Protein AF-A0A7G9SUJ7-F1 (afdb_monomer_lite)

Radius of gyration: 23.45 Å; chains: 1; bounding box: 60×88×32 Å

pLDDT: mean 76.58, std 24.91, range [28.81, 98.38]

Sequence (186 aa):
MLPQQPQQPLGRGLLPRSRLLRLFRCHGPQSPSLGDARSGAPTRPQASGFKRNRWIDEGLASYFSASQRVDGQLQPGKIDPTAYPAWWLADAADKRDTPIPLEVLLSTSGGPDANTHFNQYYLSAWSLTHFLLRRDNGRHAGSYRAFLESGADRNAFLLHIGTIETIESQWIPYFWLQATSAAESR

Foldseek 3Di:
DDDDDDDDDDDDDDDDPDDDDPDDPDDDDDDDDDDDDDDDDDDPPPPVNFLAQPLQVLQVVQQQQQFDADPNDTDGLNGDCVTPPNVCLQVCLVVVPFADQPVQCLDSVNHDDCVVVVSSSSLNSNLLSSCCCPPPNNPNVVLVVQCVVVRNHPVSCCVRPHDSVVSCVVSRVSSNVSSVVSNVVD

Organism: NCBI:txid1463158

Secondary structure (DSSP, 8-state):
-PPPPPPPPP---------S--S---PPPPPPPP--------PPPPTTS----HHHHHHHHHHHHTEEEETTEEEEEEE-TTSTTGGGHHHHHHHT-PPPPHHHHHSTT-SS-TTTSHHHHHHHHHHHHHHHHHHHHHTTHHHHHHHHHTTSSHHHHHHHT--HHHHHHHHHHHHHHHHHHHHHT-

InterPro domains:
  IPR011464 Domain of unknown function DUF1570 [PF07607] (53-143)

Structure (mmCIF, N/CA/C/O backbone):
data_AF-A0A7G9SUJ7-F1
#
_entry.id   AF-A0A7G9SUJ7-F1
#
loop_
_atom_site.group_PDB
_atom_site.id
_atom_site.type_symbol
_atom_site.label_atom_id
_atom_site.label_alt_id
_atom_site.label_comp_id
_atom_site.label_asym_id
_atom_site.label_entity_id
_atom_site.label_seq_id
_atom_site.pdbx_PDB_ins_code
_atom_site.Cartn_x
_atom_site.Cartn_y
_atom_site.Cartn_z
_atom_site.occupancy
_atom_site.B_iso_or_equiv
_atom_site.auth_seq_id
_atom_site.auth_comp_id
_atom_site.auth_asym_id
_atom_site.auth_atom_id
_atom_site.pdbx_PDB_model_num
ATOM 1 N N . MET A 1 1 ? 5.806 -68.977 -5.642 1.00 43.25 1 MET A N 1
ATOM 2 C CA . MET A 1 1 ? 5.967 -67.583 -5.180 1.00 43.25 1 MET A CA 1
ATOM 3 C C . MET A 1 1 ? 4.996 -66.735 -5.997 1.00 43.25 1 MET A C 1
ATOM 5 O O . MET A 1 1 ? 5.286 -66.410 -7.136 1.00 43.25 1 MET A O 1
ATOM 9 N N . LEU A 1 2 ? 3.778 -66.552 -5.482 1.00 40.56 2 LEU A N 1
ATOM 10 C CA . LEU A 1 2 ? 2.683 -65.807 -6.122 1.00 40.56 2 LEU A CA 1
ATOM 11 C C . LEU A 1 2 ? 2.658 -64.392 -5.526 1.00 40.56 2 LEU A C 1
ATOM 13 O O . LEU A 1 2 ? 2.700 -64.291 -4.297 1.00 40.56 2 LEU A O 1
ATOM 17 N N . PRO A 1 3 ? 2.586 -63.312 -6.321 1.00 48.62 3 PRO A N 1
ATOM 18 C CA . PRO A 1 3 ? 2.417 -61.982 -5.759 1.00 48.62 3 PRO A CA 1
ATOM 19 C C . PRO A 1 3 ? 0.967 -61.779 -5.294 1.00 48.62 3 PRO A C 1
ATOM 21 O O . PRO A 1 3 ? 0.016 -61.885 -6.067 1.00 48.62 3 PRO A O 1
ATOM 24 N N . GLN A 1 4 ? 0.828 -61.496 -4.001 1.00 39.56 4 GLN A N 1
ATOM 25 C CA . GLN A 1 4 ? -0.394 -61.043 -3.342 1.00 39.56 4 GLN A CA 1
ATOM 26 C C . GLN A 1 4 ? -0.727 -59.612 -3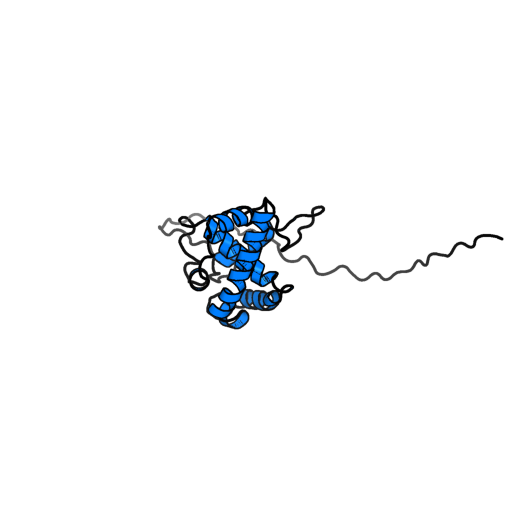.797 1.00 39.56 4 GLN A C 1
ATOM 28 O O . GLN A 1 4 ? 0.115 -58.720 -3.698 1.00 39.56 4 GLN A O 1
ATOM 33 N N . GLN A 1 5 ? -1.956 -59.387 -4.267 1.00 43.44 5 GLN A N 1
ATOM 34 C CA . GLN A 1 5 ? -2.528 -58.044 -4.392 1.00 43.44 5 GLN A CA 1
ATOM 35 C C . GLN A 1 5 ? -2.990 -57.545 -3.014 1.00 43.44 5 GLN A C 1
ATOM 37 O O . GLN A 1 5 ? -3.712 -58.280 -2.337 1.00 43.44 5 GLN A O 1
ATOM 42 N N . PRO A 1 6 ? -2.682 -56.302 -2.605 1.00 42.06 6 PRO A N 1
ATOM 43 C CA . PRO A 1 6 ? -3.381 -55.673 -1.499 1.00 42.06 6 PRO A CA 1
ATOM 44 C C . PRO A 1 6 ? -4.666 -54.976 -1.962 1.00 42.06 6 PRO A C 1
ATOM 46 O O . PRO A 1 6 ? -4.728 -54.319 -3.002 1.00 42.06 6 PRO A O 1
ATOM 49 N N . GLN A 1 7 ? -5.694 -55.166 -1.141 1.00 37.34 7 GLN A N 1
ATOM 50 C CA . GLN A 1 7 ? -7.091 -54.821 -1.365 1.00 37.34 7 GLN A CA 1
ATOM 51 C C . GLN A 1 7 ? -7.376 -53.323 -1.189 1.00 37.34 7 GLN A C 1
ATOM 53 O O . GLN A 1 7 ? -6.774 -52.659 -0.347 1.00 37.34 7 GLN A O 1
ATOM 58 N N . GLN A 1 8 ? -8.362 -52.811 -1.931 1.00 37.09 8 GLN A N 1
ATOM 59 C CA . GLN A 1 8 ? -9.029 -51.549 -1.606 1.00 37.09 8 GLN A CA 1
ATOM 60 C C . GLN A 1 8 ? -10.046 -51.745 -0.472 1.00 37.09 8 GLN A C 1
ATOM 62 O O . GLN A 1 8 ? -10.784 -52.730 -0.500 1.00 37.09 8 GLN A O 1
ATOM 67 N N . PRO A 1 9 ? -10.217 -50.762 0.428 1.00 36.94 9 PRO A N 1
ATOM 68 C CA . PRO A 1 9 ? -11.460 -50.593 1.165 1.00 36.94 9 PRO A CA 1
ATOM 69 C C . PRO A 1 9 ? -12.328 -49.468 0.569 1.00 36.94 9 PRO A C 1
ATOM 71 O O . PRO A 1 9 ? -11.966 -48.292 0.555 1.00 36.94 9 PRO A O 1
ATOM 74 N N . LEU A 1 10 ? -13.520 -49.861 0.114 1.00 34.06 10 LEU A N 1
ATOM 75 C CA . LEU A 1 10 ? -14.701 -49.019 -0.101 1.00 34.06 10 LEU A CA 1
ATOM 76 C C . LEU A 1 10 ? -15.355 -48.700 1.253 1.00 34.06 10 LEU A C 1
ATOM 78 O O . LEU A 1 10 ? -15.600 -49.622 2.026 1.00 34.06 10 LEU A O 1
ATOM 82 N N . GLY A 1 11 ? -15.767 -47.448 1.496 1.00 31.36 11 GLY A N 1
ATOM 83 C CA . GLY A 1 11 ? -16.828 -47.205 2.484 1.00 31.36 11 GLY A CA 1
ATOM 84 C C . GLY A 1 11 ? -16.917 -45.840 3.165 1.00 31.36 11 GLY A C 1
ATOM 85 O O . GLY A 1 11 ? -16.523 -45.702 4.310 1.00 31.36 11 GLY A O 1
ATOM 86 N N . ARG A 1 12 ? -17.576 -44.895 2.481 1.00 33.22 12 ARG A N 1
ATOM 87 C CA . ARG A 1 12 ? -18.579 -43.930 2.994 1.00 33.22 12 ARG A CA 1
ATOM 88 C C . ARG A 1 12 ? -18.273 -43.080 4.244 1.00 33.22 12 ARG A C 1
ATOM 90 O O . ARG A 1 12 ? -18.417 -43.516 5.377 1.00 33.22 12 ARG A O 1
ATOM 97 N N . GLY A 1 13 ? -18.171 -41.775 3.992 1.00 28.81 13 GLY A N 1
ATOM 98 C CA . GLY A 1 13 ? -18.566 -40.712 4.918 1.00 28.81 13 GLY A CA 1
ATOM 99 C C . GLY A 1 13 ? -18.979 -39.464 4.138 1.00 28.81 13 GLY A C 1
ATOM 100 O O . GLY A 1 13 ? -18.170 -38.564 3.943 1.00 28.81 13 GLY A O 1
ATOM 101 N N . LEU A 1 14 ? -20.219 -39.434 3.630 1.00 36.47 14 LEU A N 1
ATOM 102 C CA . LEU A 1 14 ? -20.836 -38.210 3.110 1.00 36.47 14 LEU A CA 1
ATOM 103 C C . LEU A 1 14 ? -21.019 -37.224 4.271 1.00 36.47 14 LEU A C 1
ATOM 105 O O . LEU A 1 14 ? -21.777 -37.507 5.196 1.00 36.47 14 LEU A O 1
ATOM 109 N N . LEU A 1 15 ? -20.401 -36.048 4.176 1.00 36.28 15 LEU A N 1
ATOM 110 C CA . LEU A 1 15 ? -20.805 -34.866 4.933 1.00 36.28 15 LEU A CA 1
ATOM 111 C C . LEU A 1 15 ? -21.261 -33.767 3.961 1.00 36.28 15 LEU A C 1
ATOM 113 O O . LEU A 1 15 ? -20.696 -33.627 2.871 1.00 36.28 15 LEU A O 1
ATOM 117 N N . PRO A 1 16 ? -22.325 -33.025 4.305 1.00 33.50 16 PRO A N 1
ATOM 118 C CA . PRO A 1 16 ? -23.069 -32.218 3.351 1.00 33.50 16 PRO A CA 1
ATOM 119 C C . PRO A 1 16 ? -22.308 -30.951 2.950 1.00 33.50 16 PRO A C 1
ATOM 121 O O . PRO A 1 16 ? -21.910 -30.142 3.786 1.00 33.50 16 PRO A O 1
ATOM 124 N N . ARG A 1 17 ? -22.192 -30.735 1.635 1.00 40.69 17 ARG A N 1
ATOM 125 C CA . ARG A 1 17 ? -21.857 -29.436 1.040 1.00 40.69 17 ARG A CA 1
ATOM 126 C C . ARG A 1 17 ? -23.004 -28.470 1.313 1.00 40.69 17 ARG A C 1
ATOM 128 O O . ARG A 1 17 ? -24.034 -28.509 0.646 1.00 40.69 17 ARG A O 1
ATOM 135 N N . SER A 1 18 ? -22.851 -27.603 2.303 1.00 38.69 18 SER A N 1
ATOM 136 C CA . SER A 1 18 ? -23.749 -26.470 2.515 1.00 38.69 18 SER A CA 1
ATOM 137 C C . SER A 1 18 ? -23.008 -25.347 3.224 1.00 38.69 18 SER A C 1
ATOM 139 O O . SER A 1 18 ? -22.402 -25.571 4.263 1.00 38.69 18 SER A O 1
ATOM 141 N N . ARG A 1 19 ? -23.165 -24.137 2.673 1.00 43.44 19 ARG A N 1
ATOM 142 C CA . ARG A 1 19 ? -22.639 -22.829 3.110 1.00 43.44 19 ARG A CA 1
ATOM 143 C C . ARG A 1 19 ? -21.294 -22.413 2.524 1.00 43.44 19 ARG A C 1
ATOM 145 O O . ARG A 1 19 ? -20.307 -22.296 3.230 1.00 43.44 19 ARG A O 1
ATOM 152 N N . LEU A 1 20 ? -21.323 -22.044 1.248 1.00 36.03 20 LEU A N 1
ATOM 153 C CA . LEU A 1 20 ? -20.558 -20.907 0.726 1.00 36.03 20 LEU A CA 1
ATOM 154 C C . LEU A 1 20 ? -21.111 -20.577 -0.659 1.00 36.03 20 LEU A C 1
ATOM 156 O O . LEU A 1 20 ? -20.664 -21.143 -1.641 1.00 36.03 20 LEU A O 1
ATOM 160 N N . LEU A 1 21 ? -22.178 -19.770 -0.686 1.00 36.50 21 LEU A N 1
ATOM 161 C CA . LEU A 1 21 ? -22.687 -18.974 -1.820 1.00 36.50 21 LEU A CA 1
ATOM 162 C C . LEU A 1 21 ? -24.081 -18.447 -1.447 1.00 36.50 21 LEU A C 1
ATOM 164 O O . LEU A 1 21 ? -25.118 -18.967 -1.852 1.00 36.50 21 LEU A O 1
ATOM 168 N N . ARG A 1 22 ? -24.108 -17.414 -0.608 1.00 39.50 22 ARG A N 1
ATOM 169 C CA . ARG A 1 22 ? -25.226 -16.466 -0.540 1.00 39.50 22 ARG A CA 1
ATOM 170 C C . ARG A 1 22 ? -24.649 -15.090 -0.296 1.00 39.50 22 ARG A C 1
ATOM 172 O O . ARG A 1 22 ? -24.578 -14.648 0.836 1.00 39.50 22 ARG A O 1
ATOM 179 N N . LEU A 1 23 ? -24.227 -14.464 -1.376 1.00 37.66 23 LEU A N 1
ATOM 180 C CA . LEU A 1 23 ? -24.187 -13.024 -1.590 1.00 37.66 23 LEU A CA 1
ATOM 181 C C . LEU A 1 23 ? -24.234 -12.884 -3.116 1.00 37.66 23 LEU A C 1
ATOM 183 O O . LEU A 1 23 ? -23.632 -13.699 -3.807 1.00 37.66 23 LEU A O 1
ATOM 187 N N . PHE A 1 24 ? -25.015 -11.928 -3.613 1.00 33.97 24 PHE A N 1
ATOM 188 C CA . PHE A 1 24 ? -25.465 -11.761 -5.008 1.00 33.97 24 PHE A CA 1
ATOM 189 C C . PHE A 1 24 ? -26.743 -12.520 -5.394 1.00 33.97 24 PHE A C 1
ATOM 191 O O . PHE A 1 24 ? -26.780 -13.351 -6.296 1.00 33.97 24 PHE A O 1
ATOM 198 N N . ARG A 1 25 ? -27.851 -12.137 -4.748 1.00 30.28 25 ARG A N 1
ATOM 199 C CA . ARG A 1 25 ? -29.163 -12.117 -5.406 1.00 30.28 25 ARG A CA 1
ATOM 200 C C . ARG A 1 25 ? -29.474 -10.653 -5.709 1.00 30.28 25 ARG A C 1
ATOM 202 O O . ARG A 1 25 ? -29.833 -9.909 -4.804 1.00 30.28 25 ARG A O 1
ATOM 209 N N . CYS A 1 26 ? -29.285 -10.227 -6.954 1.00 30.42 26 CYS A N 1
ATOM 210 C CA . CYS A 1 26 ? -29.693 -8.897 -7.395 1.00 30.42 26 CYS A CA 1
ATOM 211 C C . CYS A 1 26 ? -31.226 -8.879 -7.497 1.00 30.42 26 CYS A C 1
ATOM 213 O O . CYS A 1 26 ? -31.799 -9.567 -8.337 1.00 30.42 26 CYS A O 1
ATOM 215 N N . HIS A 1 27 ? -31.901 -8.148 -6.611 1.00 35.28 27 HIS A N 1
ATOM 216 C CA . HIS A 1 27 ? -33.257 -7.667 -6.873 1.00 35.28 27 HIS A CA 1
ATOM 217 C C . HIS A 1 27 ? -33.119 -6.347 -7.628 1.00 35.28 27 HIS A C 1
ATOM 219 O O . HIS A 1 27 ? -32.509 -5.408 -7.121 1.00 35.28 27 HIS A O 1
ATOM 225 N N . GLY A 1 28 ? -33.615 -6.308 -8.865 1.00 35.59 28 GLY A N 1
ATOM 226 C CA . GLY A 1 28 ? -33.671 -5.076 -9.646 1.00 35.59 28 GLY A CA 1
ATOM 227 C C . GLY A 1 28 ? -34.661 -4.096 -9.010 1.00 35.59 28 GLY A C 1
ATOM 228 O O . GLY A 1 28 ? -35.752 -4.526 -8.624 1.00 35.59 28 GLY A O 1
ATOM 229 N N . PRO A 1 29 ? -34.321 -2.805 -8.868 1.00 37.50 29 PRO A N 1
ATOM 230 C CA . PRO A 1 29 ? -35.290 -1.822 -8.418 1.00 37.50 29 PRO A CA 1
ATOM 231 C C . PRO A 1 29 ? -36.263 -1.480 -9.554 1.00 37.50 29 PRO A C 1
ATOM 233 O O . PRO A 1 29 ? -35.865 -1.251 -10.696 1.00 37.50 29 PRO A O 1
ATOM 236 N N . GLN A 1 30 ? -37.551 -1.464 -9.209 1.00 35.72 30 GLN A N 1
ATOM 237 C CA . GLN A 1 30 ? -38.641 -0.936 -10.026 1.00 35.72 30 GLN A CA 1
ATOM 238 C C . GLN A 1 30 ? -38.405 0.552 -10.327 1.00 35.72 30 GLN A C 1
ATOM 240 O O . GLN A 1 30 ? -37.995 1.315 -9.453 1.00 35.72 30 GLN A O 1
ATOM 245 N N . SER A 1 31 ? -38.660 0.952 -11.572 1.00 34.41 31 SER A N 1
ATOM 246 C CA . SER A 1 31 ? -38.546 2.331 -12.051 1.00 34.41 31 SER A CA 1
ATOM 247 C C . SER A 1 31 ? -39.553 3.260 -11.358 1.00 34.41 31 SER A C 1
ATOM 249 O O . SER A 1 31 ? -40.744 2.945 -11.371 1.00 34.41 31 SER A O 1
ATOM 251 N N . PRO A 1 32 ? -39.144 4.429 -10.833 1.00 35.97 32 PRO A N 1
ATOM 252 C CA . PRO A 1 32 ? -40.070 5.512 -10.547 1.00 35.97 32 PRO A CA 1
ATOM 253 C C . PRO A 1 32 ? -40.283 6.392 -11.787 1.00 35.97 32 PRO A C 1
ATOM 255 O O . PRO A 1 32 ? -39.372 6.629 -12.582 1.00 35.97 32 PRO A O 1
ATOM 258 N N . SER A 1 33 ? -41.523 6.846 -11.937 1.00 34.72 33 SER A N 1
ATOM 259 C CA . SER A 1 33 ? -42.037 7.714 -12.994 1.00 34.72 33 SER A CA 1
ATOM 260 C C . SER A 1 33 ? -41.366 9.090 -13.044 1.00 34.72 33 SER A C 1
ATOM 262 O O . SER A 1 33 ? -40.997 9.649 -12.014 1.00 34.72 33 SER A O 1
ATOM 264 N N . LEU A 1 34 ? -41.297 9.643 -14.261 1.00 42.53 34 LEU A N 1
ATOM 265 C CA . LEU A 1 34 ? -40.891 11.012 -14.598 1.00 42.53 34 LEU A CA 1
ATOM 266 C C . LEU A 1 34 ? -41.562 12.071 -13.703 1.00 42.53 34 LEU A C 1
ATOM 268 O O . LEU A 1 34 ? -42.788 12.131 -13.633 1.00 42.53 34 LEU A O 1
ATOM 272 N N . GLY A 1 35 ? -40.754 12.953 -13.112 1.00 34.81 35 GLY A N 1
ATOM 273 C CA . GLY A 1 35 ? -41.215 14.159 -12.428 1.00 34.81 35 GLY A CA 1
ATOM 274 C C . GLY A 1 35 ? -40.054 15.020 -11.926 1.00 34.81 35 GLY A C 1
ATOM 275 O O . GLY A 1 35 ? -39.366 14.640 -10.988 1.00 34.81 35 GLY A O 1
ATOM 276 N N . ASP A 1 36 ? -39.888 16.170 -12.574 1.00 33.84 36 ASP A N 1
ATOM 277 C CA . ASP A 1 36 ? -39.141 17.374 -12.190 1.00 33.84 36 ASP A CA 1
ATOM 278 C C . ASP A 1 36 ? -37.605 17.368 -12.078 1.00 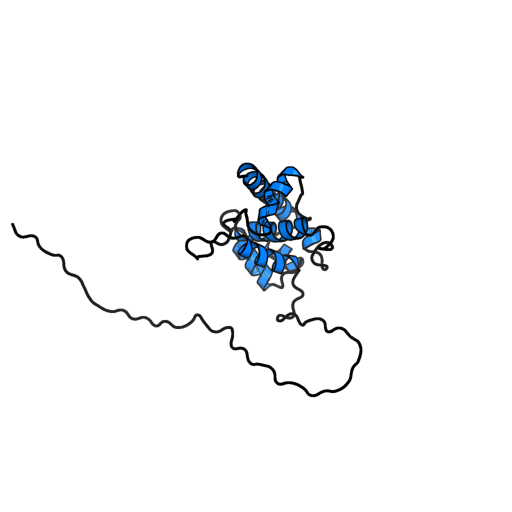33.84 36 ASP A C 1
ATOM 280 O O . ASP A 1 36 ? -36.966 16.875 -11.150 1.00 33.84 36 ASP A O 1
ATOM 284 N N . ALA A 1 37 ? -37.018 18.090 -13.038 1.00 42.94 37 ALA A N 1
ATOM 285 C CA . ALA A 1 37 ? -35.643 18.543 -13.060 1.00 42.94 37 ALA A CA 1
ATOM 286 C C . ALA A 1 37 ? -35.400 19.644 -12.013 1.00 42.94 37 ALA A C 1
ATOM 288 O O . ALA A 1 37 ? -35.945 20.745 -12.113 1.00 42.94 37 ALA A O 1
ATOM 289 N N . ARG A 1 38 ? -34.482 19.396 -11.072 1.00 37.56 38 ARG A N 1
ATOM 290 C CA . ARG A 1 38 ? -33.673 20.448 -10.444 1.00 37.56 38 ARG A CA 1
ATOM 291 C C . ARG A 1 38 ? -32.219 20.014 -10.339 1.00 37.56 38 ARG A C 1
ATOM 293 O O . ARG A 1 38 ? -31.902 18.882 -9.994 1.00 37.56 38 ARG A O 1
ATOM 300 N N . SER A 1 39 ? -31.370 20.971 -10.688 1.00 46.56 39 SER A N 1
ATOM 301 C CA . SER A 1 39 ? -29.919 20.902 -10.735 1.00 46.56 39 SER A CA 1
ATOM 302 C C . SER A 1 39 ? -29.326 20.412 -9.412 1.00 46.56 39 SER A C 1
ATOM 304 O O . SER A 1 39 ? -29.582 20.980 -8.353 1.00 46.56 39 SER A O 1
ATOM 306 N N . GLY A 1 40 ? -28.526 19.357 -9.504 1.00 37.28 40 GLY A N 1
ATOM 307 C CA . GLY A 1 40 ? -27.798 18.735 -8.408 1.00 37.28 40 GLY A CA 1
ATOM 308 C C . GLY A 1 40 ? -27.251 17.411 -8.916 1.00 37.28 40 GLY A C 1
ATOM 309 O O . GLY A 1 40 ? -27.996 16.445 -9.042 1.00 37.28 40 GLY A O 1
ATOM 310 N N . ALA A 1 41 ? -25.973 17.376 -9.297 1.00 39.81 41 ALA A N 1
ATOM 311 C CA . ALA A 1 41 ? -25.335 16.134 -9.717 1.00 39.81 41 ALA A CA 1
ATOM 312 C C . ALA A 1 41 ? -25.488 15.095 -8.588 1.00 39.81 41 ALA A C 1
ATOM 314 O O . ALA A 1 41 ? -25.084 15.387 -7.459 1.00 39.81 41 ALA A O 1
ATOM 315 N N . PRO A 1 42 ? -26.073 13.909 -8.838 1.00 38.97 42 PRO A N 1
ATOM 316 C CA . PRO A 1 42 ? -26.228 12.917 -7.791 1.00 38.97 42 PRO A CA 1
ATOM 317 C C . PRO A 1 42 ? -24.843 12.383 -7.423 1.00 38.97 42 PRO A C 1
ATOM 319 O O . PRO A 1 42 ? -24.185 11.699 -8.212 1.00 38.97 42 PRO A O 1
ATOM 322 N N . THR A 1 43 ? -24.393 12.684 -6.208 1.00 49.88 43 THR A N 1
ATOM 323 C CA . THR A 1 43 ? -23.325 11.934 -5.552 1.00 49.88 43 THR A CA 1
ATOM 324 C C . THR A 1 43 ? -23.751 10.473 -5.530 1.00 49.88 43 THR A C 1
ATOM 326 O O . THR A 1 43 ? -24.771 10.123 -4.936 1.00 49.88 43 THR A O 1
ATOM 329 N N . ARG A 1 44 ? -22.994 9.609 -6.218 1.00 41.16 44 ARG A N 1
ATOM 330 C CA . ARG A 1 44 ? -23.256 8.166 -6.201 1.00 41.16 44 ARG A CA 1
ATOM 331 C C . ARG A 1 44 ? -23.285 7.696 -4.743 1.00 41.16 44 ARG A C 1
ATOM 333 O O . ARG A 1 44 ? -22.292 7.908 -4.039 1.00 41.16 44 ARG A O 1
ATOM 340 N N . PRO A 1 45 ? -24.372 7.058 -4.282 1.00 36.34 45 PRO A N 1
ATOM 341 C CA . PRO A 1 45 ? -24.386 6.458 -2.963 1.00 36.34 45 PRO A CA 1
ATOM 342 C C . PRO A 1 45 ? -23.293 5.391 -2.920 1.00 36.34 45 PRO A C 1
ATOM 344 O O . PRO A 1 45 ? -23.297 4.449 -3.713 1.00 36.34 45 PRO A O 1
ATOM 347 N N . GLN A 1 46 ? -22.336 5.549 -2.009 1.00 50.00 46 GLN A N 1
ATOM 348 C CA . GLN A 1 46 ? -21.447 4.456 -1.635 1.00 50.00 46 GLN A CA 1
ATOM 349 C C . GLN A 1 46 ? -22.333 3.370 -1.025 1.00 50.00 46 GLN A C 1
ATOM 351 O O . GLN A 1 46 ? -23.051 3.636 -0.063 1.00 50.00 46 GLN A O 1
ATOM 356 N N . ALA A 1 47 ? -22.306 2.163 -1.592 1.00 48.38 47 ALA A N 1
ATOM 357 C CA . ALA A 1 47 ? -23.197 1.059 -1.223 1.00 48.38 47 ALA A CA 1
ATOM 358 C C . ALA A 1 47 ? -23.101 0.627 0.260 1.00 48.38 47 ALA A C 1
ATOM 360 O O . ALA A 1 47 ? -23.896 -0.193 0.708 1.00 48.38 47 ALA A O 1
ATOM 361 N N . SER A 1 48 ? -22.151 1.178 1.021 1.00 49.00 48 SER A N 1
ATOM 362 C CA . SER A 1 48 ? -21.928 0.916 2.443 1.00 49.00 48 SER A CA 1
ATOM 363 C C . SER A 1 48 ? -22.156 2.124 3.368 1.00 49.00 48 SER A C 1
ATOM 365 O O . SER A 1 48 ? -22.104 1.949 4.578 1.00 49.00 48 SER A O 1
ATOM 367 N N . GLY A 1 49 ? -22.387 3.340 2.851 1.00 35.91 49 GLY A N 1
ATOM 368 C CA . GLY A 1 49 ? -22.566 4.551 3.674 1.00 35.91 49 GLY A CA 1
ATOM 369 C C . GLY A 1 49 ? -21.304 5.084 4.380 1.00 35.91 49 GLY A C 1
ATOM 370 O O . GLY A 1 49 ? -21.366 6.142 5.001 1.00 35.91 49 GLY A O 1
ATOM 371 N N . PHE A 1 50 ? -20.155 4.414 4.258 1.00 42.06 50 PHE A N 1
ATOM 372 C CA . PHE A 1 50 ? -18.877 4.868 4.818 1.00 42.06 50 PHE A CA 1
ATOM 373 C C . PHE A 1 50 ? -18.077 5.637 3.767 1.00 42.06 50 PHE A C 1
ATOM 375 O O . PHE A 1 50 ? -17.838 5.087 2.695 1.00 42.06 50 PHE A O 1
ATOM 382 N N . LYS A 1 51 ? -17.612 6.859 4.084 1.00 55.28 51 LYS A N 1
ATOM 383 C CA . LYS A 1 51 ? -16.572 7.556 3.303 1.00 55.28 51 LYS A CA 1
ATOM 384 C C . LYS A 1 51 ? -15.257 6.789 3.441 1.00 55.28 51 LYS A C 1
ATOM 386 O O . LYS A 1 51 ? -14.430 7.115 4.288 1.00 55.28 51 LYS A O 1
ATOM 391 N N . ARG A 1 52 ? -15.085 5.742 2.638 1.00 61.56 52 ARG A N 1
ATOM 392 C CA . ARG A 1 52 ? -13.836 4.984 2.607 1.00 61.56 52 ARG A CA 1
ATOM 393 C C . ARG A 1 52 ? -12.757 5.832 1.947 1.00 61.56 52 ARG A C 1
ATOM 395 O O . ARG A 1 52 ? -13.000 6.512 0.951 1.00 61.56 52 ARG A O 1
ATOM 402 N N . ASN A 1 53 ? -11.559 5.789 2.515 1.00 76.19 53 ASN A N 1
ATOM 403 C CA . ASN A 1 53 ? -10.426 6.476 1.937 1.00 76.19 53 ASN A CA 1
ATOM 404 C C . ASN A 1 53 ? -10.061 5.850 0.573 1.00 76.19 53 ASN A C 1
ATOM 406 O O . ASN A 1 53 ? -9.836 4.643 0.489 1.00 76.19 53 ASN A O 1
ATOM 410 N N . ARG A 1 54 ? -10.020 6.669 -0.489 1.00 84.81 54 ARG A N 1
ATOM 411 C CA . ARG A 1 54 ? -9.864 6.233 -1.888 1.00 84.81 54 ARG A CA 1
ATOM 412 C C . ARG A 1 54 ? -8.659 5.313 -2.099 1.00 84.81 54 ARG A C 1
ATOM 414 O O . ARG A 1 54 ? -8.774 4.349 -2.851 1.00 84.81 54 ARG A O 1
ATOM 421 N N . TRP A 1 55 ? -7.542 5.555 -1.404 1.00 90.62 55 TRP A N 1
ATOM 422 C CA . TRP A 1 55 ? -6.335 4.736 -1.572 1.00 90.62 55 TRP A CA 1
ATOM 423 C C . TRP A 1 55 ? -6.581 3.255 -1.262 1.00 90.62 55 TRP A C 1
ATOM 425 O O . TRP A 1 55 ? -5.889 2.404 -1.805 1.00 90.62 55 TRP A O 1
ATOM 435 N N . ILE A 1 56 ? -7.558 2.929 -0.410 1.00 93.25 56 ILE A N 1
ATOM 436 C CA . ILE A 1 56 ? -7.864 1.549 -0.018 1.00 93.25 56 ILE A CA 1
ATOM 437 C C . ILE A 1 56 ? -8.445 0.779 -1.195 1.00 93.25 56 ILE A C 1
ATOM 439 O O . ILE A 1 56 ? -8.017 -0.340 -1.471 1.00 93.25 56 ILE A O 1
ATOM 443 N N . ASP A 1 57 ? -9.419 1.371 -1.886 1.00 91.38 57 ASP A N 1
ATOM 444 C CA . ASP A 1 57 ? -10.073 0.717 -3.016 1.00 91.38 57 ASP A CA 1
ATOM 445 C C . ASP A 1 57 ? -9.073 0.539 -4.168 1.00 91.38 57 ASP A C 1
ATOM 447 O O . ASP A 1 57 ? -8.956 -0.551 -4.729 1.00 91.38 57 ASP A O 1
ATOM 451 N N . GLU A 1 58 ? -8.277 1.574 -4.447 1.00 92.56 58 GLU A N 1
ATOM 452 C CA . GLU A 1 58 ? -7.237 1.555 -5.482 1.00 92.56 58 GLU A CA 1
ATOM 453 C C . GLU A 1 58 ? -6.103 0.585 -5.116 1.00 92.56 58 GLU A C 1
ATOM 455 O O . GLU A 1 58 ? -5.611 -0.159 -5.964 1.00 92.56 58 GLU A O 1
ATOM 460 N N . GLY A 1 59 ? -5.717 0.543 -3.841 1.00 95.12 59 GLY A N 1
ATOM 461 C CA . GLY A 1 59 ? -4.676 -0.327 -3.308 1.00 95.12 59 GLY A CA 1
ATOM 462 C C . GLY A 1 59 ? -5.064 -1.802 -3.335 1.00 95.12 59 GLY A C 1
ATOM 463 O O . GLY A 1 59 ? -4.276 -2.623 -3.801 1.00 95.12 59 GLY A O 1
ATOM 464 N N . LEU A 1 60 ? -6.287 -2.152 -2.919 1.00 96.31 60 LEU A N 1
ATOM 465 C CA . LEU A 1 60 ? -6.812 -3.521 -2.995 1.00 96.31 60 LEU A CA 1
ATOM 466 C C . LEU A 1 60 ? -7.004 -3.976 -4.442 1.00 96.31 60 LEU A C 1
ATOM 468 O O . LEU A 1 60 ? -6.602 -5.090 -4.787 1.00 96.31 60 LEU A O 1
ATOM 472 N N . ALA A 1 61 ? -7.578 -3.123 -5.296 1.00 95.12 61 ALA A N 1
ATOM 473 C CA . ALA A 1 61 ? -7.724 -3.424 -6.717 1.00 95.12 61 ALA A CA 1
ATOM 474 C C . ALA A 1 61 ? -6.355 -3.691 -7.358 1.00 95.12 61 ALA A C 1
ATOM 476 O O . ALA A 1 61 ? -6.158 -4.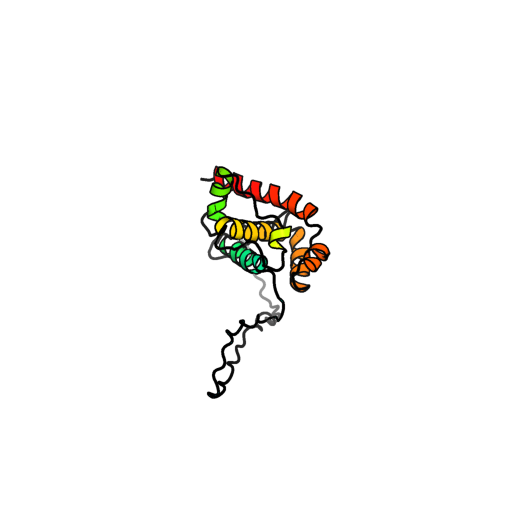735 -7.983 1.00 95.12 61 ALA A O 1
ATOM 477 N N . SER A 1 62 ? -5.394 -2.799 -7.106 1.00 95.69 62 SER A N 1
ATOM 478 C CA . SER A 1 62 ? -4.024 -2.912 -7.606 1.00 95.69 62 SER A CA 1
ATOM 479 C C . SER A 1 62 ? -3.291 -4.131 -7.044 1.00 95.69 62 SER A C 1
ATOM 481 O O . SER A 1 62 ? -2.520 -4.777 -7.745 1.00 95.69 62 SER A O 1
ATOM 483 N N . TYR A 1 63 ? -3.506 -4.473 -5.770 1.00 97.31 63 TYR A N 1
ATOM 484 C CA . TYR A 1 63 ? -2.884 -5.634 -5.129 1.00 97.31 63 TYR A CA 1
ATOM 485 C C . TYR A 1 63 ? -3.265 -6.932 -5.847 1.00 97.31 63 TYR A C 1
ATOM 487 O O . TYR A 1 63 ? -2.398 -7.760 -6.139 1.00 97.31 63 TYR A O 1
ATOM 495 N N . PHE A 1 64 ? -4.548 -7.099 -6.176 1.00 96.31 64 PHE A N 1
ATOM 496 C CA . PHE A 1 64 ? -5.009 -8.270 -6.918 1.00 96.31 64 PHE A CA 1
ATOM 497 C C . PHE A 1 64 ? -4.652 -8.209 -8.405 1.00 96.31 64 PHE A C 1
ATOM 499 O O . PHE A 1 64 ? -4.326 -9.252 -8.971 1.00 96.31 64 PHE A O 1
ATOM 506 N N . SER A 1 65 ? -4.685 -7.035 -9.049 1.00 94.12 65 SER A N 1
ATOM 507 C CA . SER A 1 65 ? -4.316 -6.915 -10.469 1.00 94.12 65 SER A CA 1
ATOM 508 C C . SER A 1 65 ? -2.836 -7.190 -10.710 1.00 94.12 65 SER A C 1
ATOM 510 O O . SER A 1 65 ? -2.503 -7.827 -11.704 1.00 94.12 65 SER A O 1
ATOM 512 N N . ALA A 1 66 ? -1.972 -6.765 -9.786 1.00 96.50 66 ALA A N 1
ATOM 513 C CA . ALA A 1 66 ? -0.529 -6.976 -9.835 1.00 96.50 66 ALA A CA 1
ATOM 514 C C . ALA A 1 66 ? -0.079 -8.309 -9.213 1.00 96.50 66 ALA A C 1
ATOM 516 O O . ALA A 1 66 ? 1.107 -8.499 -8.948 1.00 96.50 66 ALA A O 1
ATOM 517 N N . SER A 1 67 ? -1.013 -9.222 -8.931 1.00 96.25 67 SER A N 1
ATOM 518 C CA . SER A 1 67 ? -0.689 -10.563 -8.449 1.00 96.25 67 SER A CA 1
ATOM 519 C C . SER A 1 67 ? -0.528 -11.536 -9.616 1.00 96.25 67 SER A C 1
ATOM 521 O O . SER A 1 67 ? -1.369 -11.586 -10.515 1.00 96.25 67 SER A O 1
ATOM 523 N N . GLN A 1 68 ? 0.520 -12.359 -9.573 1.00 95.69 68 GLN A N 1
ATOM 524 C CA . GLN A 1 68 ? 0.782 -13.384 -10.581 1.00 95.69 68 GLN A CA 1
ATOM 525 C C . GLN A 1 68 ? -0.382 -14.368 -10.706 1.00 95.69 68 GLN A C 1
ATOM 527 O O . GLN A 1 68 ? -1.053 -14.713 -9.726 1.00 95.69 68 GLN A O 1
ATOM 532 N N . ARG A 1 69 ? -0.566 -14.887 -11.921 1.00 93.94 69 ARG A N 1
ATOM 533 C CA . ARG A 1 69 ? -1.418 -16.045 -12.189 1.00 93.94 69 ARG A CA 1
ATOM 534 C C . ARG A 1 69 ? -0.545 -17.226 -12.586 1.00 93.94 69 ARG A C 1
ATOM 536 O O . ARG A 1 69 ? 0.220 -17.130 -13.537 1.00 93.94 69 ARG A O 1
ATOM 543 N N . VAL A 1 70 ? -0.687 -18.332 -11.867 1.00 94.00 70 VAL A N 1
ATOM 544 C CA . VAL A 1 70 ? -0.002 -19.597 -12.156 1.00 94.00 70 VAL A CA 1
ATOM 545 C C . VAL A 1 70 ? -1.084 -20.644 -12.368 1.00 94.00 70 VAL A C 1
ATOM 547 O O . VAL A 1 70 ? -1.958 -20.793 -11.515 1.00 94.00 70 VAL A O 1
ATOM 550 N N . ASP A 1 71 ? -1.083 -21.296 -13.531 1.00 93.25 71 ASP A N 1
ATOM 551 C CA . ASP A 1 71 ? -2.078 -22.309 -13.918 1.00 93.25 71 ASP A CA 1
ATOM 552 C C . ASP A 1 71 ? -3.537 -21.832 -13.766 1.00 93.25 71 ASP A C 1
ATOM 554 O O . ASP A 1 71 ? -4.417 -22.530 -13.261 1.00 93.25 71 ASP A O 1
ATOM 558 N N . GLY A 1 72 ? -3.795 -20.580 -14.159 1.00 91.06 72 GLY A N 1
ATOM 559 C CA . GLY A 1 72 ? -5.115 -19.948 -14.056 1.00 91.06 72 GLY A CA 1
ATOM 560 C C . GLY A 1 72 ? -5.537 -19.555 -12.634 1.00 91.06 72 GLY A C 1
ATOM 561 O O . GLY A 1 72 ? -6.591 -18.943 -12.465 1.00 91.06 72 GLY A O 1
ATOM 562 N N . GLN A 1 73 ? -4.723 -19.846 -11.616 1.00 94.50 73 GLN A N 1
ATOM 563 C CA . GLN A 1 73 ? -4.973 -19.468 -10.226 1.00 94.50 73 GLN A CA 1
ATOM 564 C C . GLN A 1 73 ? -4.224 -18.186 -9.870 1.00 94.50 73 GLN A C 1
ATOM 566 O O . GLN A 1 73 ? -3.019 -18.067 -10.099 1.00 94.50 73 GLN A O 1
ATOM 571 N N . LEU A 1 74 ? -4.934 -17.230 -9.268 1.00 94.12 74 LEU A N 1
ATOM 572 C CA . LEU A 1 74 ? -4.311 -16.030 -8.718 1.00 94.12 74 LEU A CA 1
ATOM 573 C C . LEU A 1 74 ? -3.439 -16.411 -7.516 1.00 94.12 74 LEU A C 1
ATOM 575 O O . LEU A 1 74 ? -3.858 -17.198 -6.669 1.00 94.12 74 LEU A O 1
ATOM 579 N N . GLN A 1 75 ? -2.253 -15.819 -7.425 1.00 95.94 75 GLN A N 1
ATOM 580 C CA . GLN A 1 75 ? -1.328 -15.957 -6.303 1.00 95.94 75 GLN A CA 1
ATOM 581 C C . GLN A 1 75 ? -1.213 -14.605 -5.577 1.00 95.94 75 GLN A C 1
ATOM 583 O O . GLN A 1 75 ? -0.280 -13.847 -5.858 1.00 95.94 75 GLN A O 1
ATOM 588 N N . PRO A 1 76 ? -2.151 -14.259 -4.667 1.00 93.56 76 PRO A N 1
ATOM 589 C CA . PRO A 1 76 ? -2.177 -12.949 -4.025 1.00 93.56 76 PRO A CA 1
ATOM 590 C C . PRO A 1 76 ? -0.843 -12.583 -3.372 1.00 93.56 76 PRO A C 1
ATOM 592 O O . PRO A 1 76 ? -0.281 -13.341 -2.577 1.00 93.56 76 PRO A O 1
ATOM 595 N N . GLY A 1 77 ? -0.327 -11.408 -3.723 1.00 90.56 77 GLY A N 1
ATOM 596 C CA . GLY A 1 77 ? 0.909 -10.868 -3.167 1.00 90.56 77 GLY A CA 1
ATOM 597 C C . GLY A 1 77 ? 2.199 -11.410 -3.788 1.00 90.56 77 GLY A C 1
ATOM 598 O O . GLY A 1 77 ? 3.261 -10.877 -3.464 1.00 90.56 77 GLY A O 1
ATOM 599 N N . LYS A 1 78 ? 2.153 -12.399 -4.693 1.00 95.00 78 LYS A N 1
ATOM 600 C CA . LYS A 1 78 ? 3.282 -12.655 -5.604 1.00 95.00 78 LYS A CA 1
ATOM 601 C C . LYS A 1 78 ? 3.228 -11.622 -6.720 1.00 95.00 78 LYS A C 1
ATOM 603 O O . LYS A 1 78 ? 2.283 -11.636 -7.497 1.00 95.00 78 LYS A O 1
ATOM 608 N N . ILE A 1 79 ? 4.207 -10.728 -6.769 1.00 95.38 79 ILE A N 1
ATOM 609 C CA . ILE A 1 79 ? 4.188 -9.570 -7.667 1.00 95.38 79 ILE A CA 1
ATOM 610 C C . ILE A 1 79 ? 4.408 -10.026 -9.111 1.00 95.38 79 ILE A C 1
ATOM 612 O O . ILE A 1 79 ? 5.377 -10.727 -9.402 1.00 95.38 79 ILE A O 1
ATOM 616 N N . ASP A 1 80 ? 3.512 -9.630 -10.007 1.00 95.06 80 ASP A N 1
ATOM 617 C CA . ASP A 1 80 ? 3.737 -9.659 -11.450 1.00 95.06 80 ASP A CA 1
ATOM 618 C C . ASP A 1 80 ? 4.354 -8.313 -11.868 1.00 95.06 80 ASP A C 1
ATOM 620 O O . ASP A 1 80 ? 3.650 -7.299 -11.853 1.00 95.06 80 ASP A O 1
ATOM 624 N N . PRO A 1 81 ? 5.655 -8.264 -12.217 1.00 92.75 81 PRO A N 1
ATOM 625 C CA . PRO A 1 81 ? 6.330 -7.012 -12.548 1.00 92.75 81 PRO A CA 1
ATOM 626 C C . PRO A 1 81 ? 5.855 -6.409 -13.875 1.00 92.75 81 PRO A C 1
ATOM 628 O O . PRO A 1 81 ? 6.214 -5.281 -14.181 1.00 92.75 81 PRO A O 1
ATOM 631 N N . THR A 1 82 ? 5.063 -7.125 -14.677 1.00 93.06 82 THR A N 1
ATOM 632 C CA . THR A 1 82 ? 4.518 -6.609 -15.944 1.00 93.06 82 THR A CA 1
ATOM 633 C C . THR A 1 82 ? 3.122 -6.009 -15.784 1.00 93.06 82 THR A C 1
ATOM 635 O O . THR A 1 82 ? 2.619 -5.341 -16.688 1.00 93.06 82 THR A O 1
ATOM 638 N N . ALA A 1 83 ? 2.497 -6.218 -14.625 1.00 94.62 83 ALA A N 1
ATOM 639 C CA . ALA A 1 83 ? 1.147 -5.771 -14.342 1.00 94.62 83 ALA A CA 1
ATOM 640 C C . ALA A 1 83 ? 1.121 -4.380 -13.696 1.00 94.62 83 ALA A C 1
ATOM 642 O O . ALA A 1 83 ? 2.013 -3.972 -12.953 1.00 94.62 83 ALA A O 1
ATOM 643 N N . TYR A 1 84 ? 0.034 -3.655 -13.938 1.00 91.31 84 TYR A N 1
ATOM 644 C CA . TYR A 1 84 ? -0.209 -2.358 -13.321 1.00 91.31 84 TYR A CA 1
ATOM 645 C C . TYR A 1 84 ? -0.528 -2.484 -11.814 1.00 91.31 84 TYR A C 1
ATOM 647 O O . TYR A 1 84 ? -1.340 -3.346 -11.452 1.00 91.31 84 TYR A O 1
ATOM 655 N N . PRO A 1 85 ? 0.011 -1.604 -10.939 1.00 94.00 85 PRO A N 1
ATOM 656 C CA . PRO A 1 85 ? 1.012 -0.558 -11.201 1.00 94.00 85 PRO A CA 1
ATOM 657 C C . PRO A 1 85 ? 2.467 -1.033 -11.007 1.00 94.00 85 PRO A C 1
ATOM 659 O O . PRO A 1 85 ? 3.388 -0.226 -11.126 1.00 94.00 85 PRO A O 1
ATOM 662 N N . ALA A 1 86 ? 2.697 -2.316 -10.703 1.00 94.75 86 ALA A N 1
ATOM 663 C CA . ALA A 1 86 ? 4.014 -2.882 -10.392 1.00 94.75 86 ALA A CA 1
ATOM 664 C C . ALA A 1 86 ? 5.058 -2.700 -11.511 1.00 94.75 86 ALA A C 1
ATOM 666 O O . ALA A 1 86 ? 6.245 -2.579 -11.218 1.00 94.75 86 ALA A O 1
ATOM 667 N N . TRP A 1 87 ? 4.637 -2.566 -12.769 1.00 94.62 87 TRP A N 1
ATOM 668 C CA . TRP A 1 87 ? 5.521 -2.259 -13.903 1.00 94.62 87 TRP A CA 1
ATOM 669 C C . TRP A 1 87 ? 6.334 -0.956 -13.786 1.00 94.62 87 TRP A C 1
ATOM 671 O O . TRP A 1 87 ? 7.345 -0.791 -14.468 1.00 94.62 87 TRP A O 1
ATOM 681 N N . TRP A 1 88 ? 5.948 -0.048 -12.885 1.00 95.19 88 TRP A N 1
ATOM 682 C CA . TRP A 1 88 ? 6.638 1.215 -12.626 1.00 95.19 88 TRP A CA 1
ATOM 683 C C . TRP A 1 88 ? 7.634 1.121 -11.471 1.00 95.19 88 TRP A C 1
ATOM 685 O O . TRP A 1 88 ? 8.306 2.104 -11.180 1.00 95.19 88 TRP A O 1
ATOM 695 N N . LEU A 1 89 ? 7.757 -0.033 -10.809 1.00 94.62 89 LEU A N 1
ATOM 696 C CA . LEU A 1 89 ? 8.651 -0.202 -9.659 1.00 94.62 89 LEU A CA 1
ATOM 697 C C . LEU A 1 89 ? 10.108 0.097 -9.994 1.00 94.62 89 LEU A C 1
ATOM 699 O O . LEU A 1 89 ? 10.784 0.805 -9.255 1.00 94.62 89 LEU A O 1
ATOM 703 N N . ALA A 1 90 ? 10.575 -0.416 -11.123 1.00 93.56 90 ALA A N 1
ATOM 704 C CA . ALA A 1 90 ? 11.945 -0.204 -11.546 1.00 93.56 90 ALA A CA 1
ATOM 705 C C . ALA A 1 90 ? 12.185 1.240 -12.030 1.00 93.56 90 ALA A C 1
ATOM 707 O O . ALA A 1 90 ? 13.212 1.823 -11.710 1.00 93.56 90 ALA A O 1
ATOM 708 N N . ASP A 1 91 ? 11.197 1.881 -12.666 1.00 93.31 91 ASP A N 1
ATOM 709 C CA . ASP A 1 91 ? 11.268 3.321 -12.960 1.00 93.31 91 ASP A CA 1
ATOM 710 C C . ASP A 1 91 ? 11.345 4.166 -11.684 1.00 93.31 91 ASP A C 1
ATOM 712 O O . ASP A 1 91 ? 12.065 5.163 -11.645 1.00 93.31 91 ASP A O 1
ATOM 716 N N . ALA A 1 92 ? 10.604 3.777 -10.642 1.00 91.94 92 ALA A N 1
ATOM 717 C CA . ALA A 1 92 ? 10.642 4.452 -9.352 1.00 91.94 92 ALA A CA 1
ATOM 718 C C . ALA A 1 92 ? 12.010 4.289 -8.668 1.00 91.94 92 ALA A C 1
ATOM 720 O O . ALA A 1 92 ? 12.488 5.236 -8.043 1.00 91.94 92 ALA A O 1
ATOM 721 N N . ALA A 1 93 ? 12.668 3.133 -8.831 1.00 92.56 93 ALA A N 1
ATOM 722 C CA . ALA A 1 93 ? 14.055 2.918 -8.412 1.00 92.56 93 ALA A CA 1
ATOM 723 C C . ALA A 1 93 ? 15.017 3.885 -9.115 1.00 92.56 93 ALA A C 1
ATOM 725 O O . ALA A 1 93 ? 15.749 4.617 -8.445 1.00 92.56 93 ALA A O 1
ATOM 726 N N . ASP A 1 94 ? 14.952 3.946 -10.444 1.00 91.56 94 ASP A N 1
ATOM 727 C CA . ASP A 1 94 ? 15.847 4.769 -11.263 1.00 91.56 94 ASP A CA 1
ATOM 728 C C . ASP A 1 94 ? 15.688 6.268 -10.965 1.00 91.56 94 ASP A C 1
ATOM 730 O O . ASP A 1 94 ? 16.671 6.999 -10.821 1.00 91.56 94 ASP A O 1
ATOM 734 N N . LYS A 1 95 ? 14.440 6.731 -10.825 1.00 91.19 95 LYS A N 1
ATOM 735 C CA . LYS A 1 95 ? 14.098 8.143 -10.570 1.00 91.19 95 LYS A CA 1
ATOM 736 C C . LYS A 1 95 ? 14.177 8.534 -9.097 1.00 91.19 95 LYS A C 1
ATOM 738 O O . LYS A 1 95 ? 14.129 9.720 -8.781 1.00 91.19 95 LYS A O 1
ATOM 743 N N . ARG A 1 96 ? 14.329 7.554 -8.202 1.00 90.56 96 ARG A N 1
ATOM 74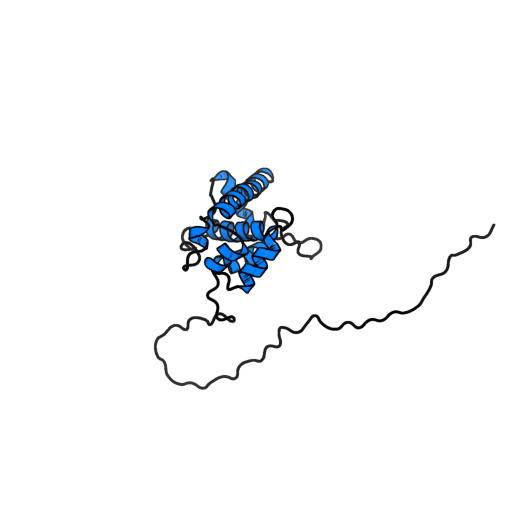4 C CA . ARG A 1 96 ? 14.225 7.717 -6.745 1.00 90.56 96 ARG A CA 1
ATOM 745 C C . ARG A 1 96 ? 12.874 8.302 -6.305 1.00 90.56 96 ARG A C 1
ATOM 747 O O . ARG A 1 96 ? 12.798 9.053 -5.330 1.00 90.56 96 ARG A O 1
ATOM 754 N N . ASP A 1 97 ? 11.800 7.901 -6.983 1.00 90.50 97 ASP A N 1
ATOM 755 C CA . ASP A 1 97 ? 10.435 8.292 -6.633 1.00 90.50 97 ASP A CA 1
ATOM 756 C C . ASP A 1 97 ? 10.009 7.592 -5.337 1.00 90.50 97 ASP A C 1
ATOM 758 O O . ASP A 1 97 ? 9.896 6.369 -5.262 1.00 90.50 97 ASP A O 1
ATOM 762 N N . THR A 1 98 ? 9.774 8.381 -4.292 1.00 89.25 98 THR A N 1
ATOM 763 C CA . THR A 1 98 ? 9.347 7.874 -2.979 1.00 89.25 98 THR A CA 1
ATOM 764 C C . THR A 1 98 ? 7.821 7.770 -2.922 1.00 89.25 98 THR A C 1
ATOM 766 O O . THR A 1 98 ? 7.141 8.581 -3.557 1.00 89.25 98 THR A O 1
ATOM 769 N N . PRO A 1 99 ? 7.240 6.825 -2.160 1.00 93.00 99 PRO A N 1
ATOM 770 C CA . PRO A 1 99 ? 5.802 6.806 -1.938 1.00 93.00 99 PRO A CA 1
ATOM 771 C C . PRO A 1 99 ? 5.284 8.123 -1.350 1.00 93.00 99 PRO A C 1
ATOM 773 O O . PRO A 1 99 ? 5.989 8.831 -0.630 1.00 93.00 99 PRO A O 1
ATOM 776 N N . ILE A 1 100 ? 4.026 8.439 -1.644 1.00 91.75 100 ILE A N 1
ATOM 777 C CA . ILE A 1 100 ? 3.309 9.555 -1.027 1.00 91.75 100 ILE A CA 1
ATOM 778 C C . ILE A 1 100 ? 3.277 9.324 0.491 1.00 91.75 100 ILE A C 1
ATOM 780 O O . ILE A 1 100 ? 2.941 8.209 0.906 1.00 91.75 100 ILE A O 1
ATOM 784 N N . PRO A 1 101 ? 3.557 10.354 1.314 1.00 92.00 101 PRO A N 1
ATOM 785 C CA . PRO A 1 101 ? 3.475 10.230 2.762 1.00 92.00 101 PRO A CA 1
ATOM 786 C C . PRO A 1 101 ? 2.113 9.698 3.216 1.00 92.00 101 PRO A C 1
ATOM 788 O O . PRO A 1 101 ? 1.055 10.104 2.724 1.00 92.00 10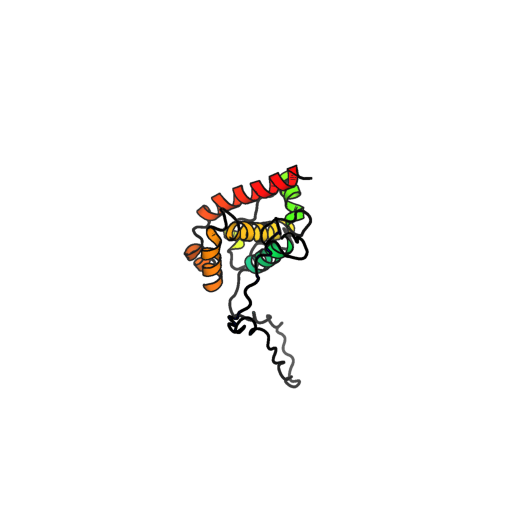1 PRO A O 1
ATOM 791 N N . LEU A 1 102 ? 2.132 8.802 4.189 1.00 92.75 102 LEU A N 1
ATOM 792 C CA . LEU A 1 102 ? 0.968 8.141 4.753 1.00 92.75 102 LEU A CA 1
ATOM 793 C C . LEU A 1 102 ? -0.004 9.143 5.387 1.00 92.75 102 LEU A C 1
ATOM 795 O O . LEU A 1 102 ? -1.209 8.965 5.244 1.00 92.75 102 LEU A O 1
ATOM 799 N N . GLU A 1 103 ? 0.478 10.232 5.996 1.00 90.31 103 GLU A N 1
ATOM 800 C CA . GLU A 1 103 ? -0.391 11.325 6.475 1.00 90.31 103 GLU A CA 1
ATOM 801 C C . GLU A 1 103 ? -1.219 11.933 5.326 1.00 90.31 103 GLU A C 1
ATOM 803 O O . GLU A 1 103 ? -2.409 12.211 5.477 1.00 90.31 103 GLU A O 1
ATOM 808 N N . VAL A 1 104 ? -0.620 12.068 4.137 1.00 88.31 104 VAL A N 1
ATOM 809 C CA . VAL A 1 104 ? -1.307 12.579 2.942 1.00 88.31 104 VAL A CA 1
ATOM 810 C C . VAL A 1 104 ? -2.289 11.542 2.397 1.00 88.31 104 VAL A C 1
ATOM 812 O O . VAL A 1 104 ? -3.417 11.903 2.056 1.00 88.31 104 VAL A O 1
ATOM 815 N N . LEU A 1 105 ? -1.920 10.257 2.347 1.00 87.88 105 LEU A N 1
ATOM 816 C CA . LEU A 1 105 ? -2.844 9.189 1.941 1.00 87.88 105 LEU A CA 1
ATOM 817 C C . LEU A 1 105 ? -4.044 9.083 2.888 1.00 87.88 105 LEU A C 1
ATOM 819 O O . LEU A 1 105 ? -5.170 8.925 2.427 1.00 87.88 105 LEU A O 1
ATOM 823 N N . LEU A 1 106 ? -3.827 9.207 4.199 1.00 88.19 106 LEU A N 1
ATOM 824 C CA . LEU A 1 106 ? -4.870 9.116 5.224 1.00 88.19 106 LEU A CA 1
ATOM 825 C C . LEU A 1 106 ? -5.746 10.373 5.335 1.00 88.19 106 LEU A C 1
ATOM 827 O O . LEU A 1 106 ? -6.766 10.334 6.028 1.00 88.19 106 LEU A O 1
ATOM 831 N N . SER A 1 107 ? -5.395 11.458 4.642 1.00 81.75 107 SER A N 1
ATOM 832 C CA . SER A 1 107 ? -6.200 12.679 4.606 1.00 81.75 107 SER A CA 1
ATOM 833 C C . SER A 1 107 ? -7.593 12.446 3.996 1.00 81.75 107 SER A C 1
ATOM 835 O O . SER A 1 107 ? -7.820 11.539 3.193 1.00 81.75 107 SER A O 1
ATOM 837 N N . THR A 1 108 ? -8.560 13.287 4.369 1.00 62.56 108 THR A N 1
ATOM 838 C CA . THR A 1 108 ? -9.978 13.159 3.982 1.00 62.56 108 THR A CA 1
ATOM 839 C C . THR A 1 108 ? -10.258 13.369 2.490 1.00 62.56 108 THR A C 1
ATOM 841 O O . THR A 1 108 ? -11.347 13.017 2.034 1.00 62.56 108 THR A O 1
ATOM 844 N N . SER A 1 109 ? -9.303 13.904 1.721 1.00 61.62 109 SER A N 1
ATOM 845 C CA . SER A 1 109 ? -9.368 13.975 0.252 1.00 61.62 109 SER A CA 1
ATOM 846 C C . SER A 1 109 ? -8.948 12.670 -0.434 1.00 61.62 109 SER A C 1
ATOM 848 O O . SER A 1 109 ? -9.156 12.519 -1.636 1.00 61.62 109 SER A O 1
ATOM 850 N N . GLY A 1 110 ? -8.391 11.716 0.319 1.00 56.47 110 GLY A N 1
ATOM 851 C CA . GLY A 1 110 ? -7.945 10.420 -0.178 1.00 56.47 110 GLY A CA 1
ATOM 852 C C . GLY A 1 110 ? -6.648 10.450 -0.984 1.00 56.47 110 GLY A C 1
ATOM 853 O O . GLY A 1 110 ? -6.466 9.612 -1.872 1.00 56.47 110 GLY A O 1
ATOM 854 N N . GLY A 1 111 ? -5.768 11.409 -0.674 1.00 57.94 111 GLY A N 1
ATOM 855 C CA . GLY A 1 111 ? -4.484 11.642 -1.338 1.00 57.94 111 GLY A CA 1
ATOM 856 C C . GLY A 1 111 ? -4.407 12.985 -2.084 1.00 57.94 111 GLY A C 1
ATOM 857 O O . GLY A 1 111 ? -5.368 13.764 -2.053 1.00 57.94 111 GLY A O 1
ATOM 858 N N . PRO A 1 112 ? -3.260 13.282 -2.733 1.00 58.34 112 PRO A N 1
ATOM 859 C CA . PRO A 1 112 ? -3.126 14.416 -3.647 1.00 58.34 112 PRO A CA 1
ATOM 860 C C . PRO A 1 112 ? -3.984 14.199 -4.903 1.00 58.34 112 PRO A C 1
ATOM 862 O O . PRO A 1 112 ? -4.478 13.094 -5.135 1.00 58.34 112 PRO A O 1
ATOM 865 N N . ASP A 1 113 ? -4.149 15.234 -5.733 1.00 60.69 113 ASP A N 1
ATOM 866 C CA . ASP A 1 113 ? -4.822 15.076 -7.027 1.00 60.69 113 ASP A CA 1
ATOM 867 C C . ASP A 1 113 ? -4.129 13.973 -7.843 1.00 60.69 113 ASP A C 1
ATOM 869 O O . ASP A 1 113 ? -2.975 14.108 -8.266 1.00 60.69 113 ASP A O 1
ATOM 873 N N . ALA A 1 114 ? -4.847 12.865 -8.042 1.00 58.06 114 ALA A N 1
ATOM 874 C CA . ALA A 1 114 ? -4.359 11.703 -8.769 1.00 58.06 114 ALA A CA 1
ATOM 875 C C . ALA A 1 114 ? -3.974 12.054 -10.215 1.00 58.06 114 ALA A C 1
ATOM 877 O O . ALA A 1 114 ? -3.190 11.327 -10.812 1.00 58.06 114 ALA A O 1
ATOM 878 N N . ASN A 1 115 ? -4.469 13.162 -10.775 1.00 55.84 115 ASN A N 1
ATOM 879 C CA . ASN A 1 115 ? -4.113 13.593 -12.127 1.00 55.84 115 ASN A CA 1
ATOM 880 C C . ASN A 1 115 ? -2.700 14.190 -12.223 1.00 55.84 115 ASN A C 1
ATOM 882 O O . ASN A 1 115 ? -2.106 14.160 -13.298 1.00 55.84 115 ASN A O 1
ATOM 886 N N . THR A 1 116 ? -2.137 14.688 -11.118 1.00 58.44 116 THR A N 1
ATOM 887 C CA . THR A 1 116 ? -0.819 15.350 -11.115 1.00 58.44 116 THR A CA 1
ATOM 888 C C . THR A 1 116 ? 0.321 14.373 -10.803 1.00 58.44 116 THR A C 1
ATOM 890 O O . THR A 1 116 ? 1.427 14.548 -11.299 1.00 58.44 116 THR A O 1
ATOM 893 N N . HIS A 1 117 ? 0.052 13.314 -10.026 1.00 68.31 117 HIS A N 1
ATOM 894 C CA . HIS A 1 117 ? 1.040 12.297 -9.622 1.00 68.31 117 HIS A CA 1
ATOM 895 C C . HIS A 1 117 ? 0.482 10.871 -9.763 1.00 68.31 117 HIS A C 1
ATOM 897 O O . HIS A 1 117 ? 0.612 10.045 -8.858 1.00 68.31 117 HIS A O 1
ATOM 903 N N . PHE A 1 118 ? -0.174 10.583 -10.891 1.00 72.38 118 PHE A N 1
ATOM 904 C CA . PHE A 1 118 ? -0.934 9.346 -11.118 1.00 72.38 118 PHE A CA 1
ATOM 905 C C . PHE A 1 118 ? -0.137 8.082 -10.780 1.00 72.38 118 PHE A C 1
ATOM 907 O O . PHE A 1 118 ? -0.566 7.270 -9.961 1.00 72.38 118 PHE A O 1
ATOM 914 N N . ASN A 1 119 ? 1.067 7.944 -11.336 1.00 85.69 119 ASN A N 1
ATOM 915 C CA . ASN A 1 119 ? 1.882 6.745 -11.144 1.00 85.69 119 ASN A CA 1
ATOM 916 C C . ASN A 1 119 ? 2.280 6.562 -9.676 1.00 85.69 119 ASN A C 1
ATOM 918 O O . ASN A 1 119 ? 2.165 5.468 -9.124 1.00 85.69 119 ASN A O 1
ATOM 922 N N . GLN A 1 120 ? 2.690 7.655 -9.034 1.00 88.94 120 GLN A N 1
ATOM 923 C CA . GLN A 1 120 ? 3.104 7.670 -7.637 1.00 88.94 120 GLN A CA 1
ATOM 924 C C . GLN A 1 120 ? 1.932 7.339 -6.707 1.00 88.94 120 GLN A C 1
ATOM 926 O O . GLN A 1 120 ? 2.112 6.594 -5.746 1.00 88.94 120 GLN A O 1
ATOM 931 N N . TYR A 1 121 ? 0.723 7.825 -7.005 1.00 90.69 121 TYR A N 1
ATOM 932 C CA . TYR A 1 121 ? -0.477 7.526 -6.226 1.00 90.69 121 TYR A CA 1
ATOM 933 C C . TYR A 1 121 ? -0.797 6.034 -6.214 1.00 90.69 121 TYR A C 1
ATOM 935 O O . TYR A 1 121 ? -0.915 5.435 -5.143 1.00 90.69 121 TYR A O 1
ATOM 943 N N . TYR A 1 122 ? -0.861 5.416 -7.391 1.00 93.00 122 TYR A N 1
ATOM 944 C CA . TYR A 1 122 ? -1.167 3.994 -7.498 1.00 93.00 122 TYR A CA 1
ATOM 945 C C . TYR A 1 122 ? -0.051 3.108 -6.947 1.00 93.00 122 TYR A C 1
ATOM 947 O O . TYR A 1 122 ? -0.351 2.143 -6.247 1.00 93.00 122 TYR A O 1
ATOM 955 N N . LEU A 1 123 ? 1.224 3.456 -7.165 1.00 94.88 123 LEU A N 1
ATOM 956 C CA . LEU A 1 123 ? 2.348 2.763 -6.524 1.00 94.88 123 LEU A CA 1
ATOM 957 C C . LEU A 1 123 ? 2.290 2.865 -4.995 1.00 94.88 123 LEU A C 1
ATOM 959 O O . LEU A 1 123 ? 2.559 1.881 -4.305 1.00 94.88 123 LEU A O 1
ATOM 963 N N . SER A 1 124 ? 1.907 4.022 -4.453 1.00 95.12 124 SER A N 1
ATOM 964 C CA . SER A 1 124 ? 1.790 4.223 -3.005 1.00 95.12 124 SER A CA 1
ATOM 965 C C . SER A 1 124 ? 0.640 3.400 -2.422 1.00 95.12 124 SER A C 1
ATOM 967 O O . SER A 1 124 ? 0.845 2.620 -1.494 1.00 95.12 124 SER A O 1
ATOM 969 N N . ALA A 1 125 ? -0.554 3.495 -3.012 1.00 95.38 125 ALA A N 1
ATOM 970 C CA . ALA A 1 125 ? -1.729 2.735 -2.588 1.00 95.38 125 ALA A CA 1
ATOM 971 C C . ALA A 1 125 ? -1.503 1.214 -2.677 1.00 95.38 125 ALA A C 1
ATOM 973 O O . ALA A 1 125 ? -1.796 0.471 -1.732 1.00 95.38 125 ALA A O 1
ATOM 974 N N . TRP A 1 126 ? -0.939 0.749 -3.797 1.00 97.25 126 TRP A N 1
ATOM 975 C CA . TRP A 1 126 ? -0.587 -0.652 -4.011 1.00 97.25 126 TRP A CA 1
ATOM 976 C C . TRP A 1 126 ? 0.455 -1.132 -3.001 1.00 97.25 126 TRP A C 1
ATOM 978 O O . TRP A 1 126 ? 0.235 -2.145 -2.340 1.00 97.25 126 TRP A O 1
ATOM 988 N N . SER A 1 127 ? 1.575 -0.418 -2.853 1.00 97.62 127 SER A N 1
ATOM 989 C CA . SER A 1 127 ? 2.688 -0.888 -2.020 1.00 97.62 127 SER A CA 1
ATOM 990 C C . SER A 1 127 ? 2.345 -0.871 -0.537 1.00 97.62 127 SER A C 1
ATOM 992 O O . SER A 1 127 ? 2.772 -1.777 0.177 1.00 97.62 127 SER A O 1
ATOM 994 N N . LEU A 1 128 ? 1.541 0.092 -0.072 1.00 97.94 128 LEU A N 1
ATOM 995 C CA . LEU A 1 128 ? 1.034 0.104 1.299 1.00 97.94 128 LEU A CA 1
ATOM 996 C C . LEU A 1 128 ? 0.118 -1.098 1.544 1.00 97.94 128 LEU A C 1
ATOM 998 O O . LEU A 1 128 ? 0.281 -1.817 2.527 1.00 97.94 128 LEU A O 1
ATOM 1002 N N . THR A 1 129 ? -0.806 -1.371 0.621 1.00 98.00 129 THR A N 1
ATOM 1003 C CA . THR A 1 129 ? -1.695 -2.541 0.710 1.00 98.00 129 THR A CA 1
ATOM 1004 C C . THR A 1 129 ? -0.900 -3.846 0.690 1.00 98.00 129 THR A C 1
ATOM 1006 O O . THR A 1 129 ? -1.140 -4.745 1.498 1.00 98.00 129 THR A O 1
ATOM 1009 N N . HIS A 1 130 ? 0.091 -3.945 -0.198 1.00 98.00 130 HIS A N 1
ATOM 1010 C CA . HIS A 1 130 ? 0.973 -5.102 -0.300 1.00 98.00 130 HIS A CA 1
ATOM 1011 C C . HIS A 1 130 ? 1.795 -5.291 0.979 1.00 98.00 130 HIS A C 1
ATOM 1013 O O . HIS A 1 130 ? 1.828 -6.397 1.512 1.00 98.00 130 HIS A O 1
ATOM 1019 N N . PHE A 1 131 ? 2.359 -4.221 1.542 1.00 98.38 131 PHE A N 1
ATOM 1020 C CA . PHE A 1 131 ? 3.033 -4.237 2.841 1.00 98.38 131 PHE A CA 1
ATOM 1021 C C . PHE A 1 131 ? 2.115 -4.762 3.953 1.00 98.38 131 PHE A C 1
ATOM 1023 O O . PHE A 1 131 ? 2.479 -5.716 4.640 1.00 98.38 131 PHE A O 1
ATOM 1030 N N . LEU A 1 132 ? 0.910 -4.204 4.096 1.00 98.12 132 LEU A N 1
ATOM 1031 C CA . LEU A 1 132 ? -0.027 -4.573 5.164 1.00 98.12 132 LEU A CA 1
ATOM 1032 C C . LEU A 1 132 ? -0.517 -6.026 5.055 1.00 98.12 132 LEU A C 1
ATOM 1034 O O . LEU A 1 132 ? -0.741 -6.684 6.069 1.00 98.12 132 LEU A O 1
ATOM 1038 N N . LEU A 1 133 ? -0.660 -6.554 3.840 1.00 97.56 133 LEU A N 1
ATOM 1039 C CA . LEU A 1 133 ? -1.133 -7.923 3.622 1.00 97.56 133 LEU A CA 1
ATOM 1040 C C . LEU A 1 133 ? -0.016 -8.970 3.591 1.00 97.56 133 LEU A C 1
ATOM 1042 O O . LEU A 1 133 ? -0.271 -10.131 3.911 1.00 97.56 133 LEU A O 1
ATOM 1046 N N . ARG A 1 134 ? 1.203 -8.604 3.172 1.00 95.00 134 ARG A N 1
ATOM 1047 C CA . ARG A 1 134 ? 2.249 -9.576 2.815 1.00 95.00 134 ARG A CA 1
ATOM 1048 C C . ARG A 1 134 ? 3.502 -9.509 3.676 1.00 95.00 134 ARG A C 1
ATOM 1050 O O . ARG A 1 134 ? 4.117 -10.558 3.882 1.00 95.00 134 ARG A O 1
ATOM 1057 N N . ARG A 1 135 ? 3.900 -8.329 4.162 1.00 90.81 135 ARG A N 1
ATOM 1058 C CA . ARG A 1 135 ? 5.156 -8.168 4.910 1.00 90.81 135 ARG A CA 1
ATOM 1059 C C . ARG A 1 135 ? 5.189 -9.106 6.118 1.00 90.81 135 ARG A C 1
ATOM 1061 O O . ARG A 1 135 ? 4.175 -9.288 6.790 1.00 90.81 135 ARG A O 1
ATOM 1068 N N . ASP A 1 136 ? 6.359 -9.691 6.378 1.00 89.69 136 ASP A N 1
ATOM 1069 C CA . ASP A 1 136 ? 6.607 -10.594 7.510 1.00 89.69 136 ASP A CA 1
ATOM 1070 C C . ASP A 1 136 ? 5.538 -11.701 7.621 1.00 89.69 136 ASP A C 1
ATOM 1072 O O . ASP A 1 136 ? 4.947 -11.913 8.675 1.00 89.69 136 ASP A O 1
ATOM 1076 N N . ASN A 1 137 ? 5.246 -12.372 6.498 1.00 91.19 137 ASN A N 1
ATOM 1077 C CA . ASN A 1 137 ? 4.196 -13.393 6.377 1.00 91.19 137 ASN A CA 1
ATOM 1078 C C . ASN A 1 137 ? 2.790 -12.900 6.763 1.00 91.19 137 ASN A C 1
ATOM 1080 O O . ASN A 1 137 ? 1.981 -13.653 7.302 1.00 91.19 137 ASN A O 1
ATOM 1084 N N . GLY A 1 138 ? 2.485 -11.640 6.448 1.00 92.50 138 GLY A N 1
ATOM 1085 C CA . GLY A 1 138 ? 1.178 -11.039 6.701 1.00 92.50 138 GLY A CA 1
ATOM 1086 C C . GLY A 1 138 ? 0.971 -10.624 8.155 1.00 92.50 138 GLY A C 1
ATOM 1087 O O . GLY A 1 138 ? -0.160 -10.650 8.637 1.00 92.50 138 GLY A O 1
ATOM 1088 N N . ARG A 1 139 ? 2.038 -10.208 8.852 1.00 95.12 139 ARG A N 1
ATOM 1089 C CA . ARG A 1 139 ? 1.989 -9.743 10.251 1.00 95.12 139 ARG A CA 1
ATOM 1090 C C . ARG A 1 139 ? 0.877 -8.717 10.506 1.00 95.12 139 ARG A C 1
ATOM 1092 O O . ARG A 1 139 ? 0.253 -8.744 11.559 1.00 95.12 139 ARG A O 1
ATOM 1099 N N . HIS A 1 140 ? 0.619 -7.841 9.536 1.00 96.50 140 HIS A N 1
ATOM 1100 C CA . HIS A 1 140 ? -0.387 -6.779 9.628 1.00 96.50 140 HIS A CA 1
ATOM 1101 C C . HIS A 1 140 ? -1.764 -7.168 9.068 1.00 96.50 140 HIS A C 1
ATOM 1103 O O . HIS A 1 140 ? -2.705 -6.392 9.195 1.00 96.50 140 HIS A O 1
ATOM 1109 N N . ALA A 1 141 ? -1.937 -8.357 8.482 1.00 97.06 141 ALA A N 1
ATOM 1110 C CA . ALA A 1 141 ? -3.149 -8.701 7.732 1.00 97.06 141 ALA A CA 1
ATOM 1111 C C . ALA A 1 141 ? -4.410 -8.743 8.615 1.00 97.06 141 ALA A C 1
ATOM 1113 O O . ALA A 1 141 ? -5.472 -8.268 8.209 1.00 97.06 141 ALA A O 1
ATOM 1114 N N . GLY A 1 142 ? -4.293 -9.268 9.841 1.00 97.62 142 GLY A N 1
ATOM 1115 C CA . GLY A 1 142 ? -5.392 -9.275 10.815 1.00 97.62 142 GLY A CA 1
ATOM 1116 C C . GLY A 1 142 ? -5.790 -7.862 11.248 1.00 97.62 142 GLY A C 1
ATOM 1117 O O . GLY A 1 142 ? -6.967 -7.508 11.214 1.00 97.62 142 GLY A O 1
ATOM 1118 N N . SER A 1 143 ? -4.799 -7.030 11.568 1.00 97.44 143 SER A N 1
ATOM 1119 C CA . SER A 1 143 ? -4.981 -5.610 11.883 1.00 97.44 143 SER A CA 1
ATOM 1120 C C . SER A 1 143 ? -5.586 -4.823 10.722 1.00 97.44 143 SER A C 1
ATOM 1122 O O . SER A 1 143 ? -6.482 -4.009 10.929 1.00 97.44 143 SER A O 1
ATOM 1124 N N . TYR A 1 144 ? -5.159 -5.101 9.489 1.00 97.31 144 TYR A N 1
ATOM 1125 C CA . TYR A 1 144 ? -5.704 -4.478 8.288 1.00 97.31 144 TYR A CA 1
ATOM 1126 C C . TYR A 1 144 ? -7.170 -4.836 8.074 1.00 97.31 144 TYR A C 1
ATOM 1128 O O . TYR A 1 144 ? -7.982 -3.966 7.772 1.00 97.31 144 TYR A O 1
ATOM 1136 N N . ARG A 1 145 ? -7.551 -6.088 8.332 1.00 96.75 145 ARG A N 1
ATOM 1137 C CA . ARG A 1 145 ? -8.959 -6.482 8.327 1.00 96.75 145 ARG A CA 1
ATOM 1138 C C . ARG A 1 145 ? -9.770 -5.733 9.389 1.00 96.75 145 ARG A C 1
ATOM 1140 O O . ARG A 1 145 ? -10.816 -5.189 9.049 1.00 96.75 145 ARG A O 1
ATOM 1147 N N . ALA A 1 146 ? -9.282 -5.660 10.628 1.00 96.94 146 ALA A N 1
ATOM 1148 C CA . ALA A 1 146 ? -9.964 -4.932 11.702 1.00 96.94 146 ALA A CA 1
ATOM 1149 C C . ALA A 1 146 ? -10.125 -3.438 11.366 1.00 96.94 146 ALA A C 1
ATOM 1151 O O . ALA A 1 146 ? -11.197 -2.869 11.537 1.00 96.94 146 ALA A O 1
ATOM 1152 N N . PHE A 1 147 ? -9.096 -2.821 10.784 1.00 95.44 147 PHE A N 1
ATOM 1153 C CA . PHE A 1 147 ? -9.152 -1.460 10.252 1.00 95.44 147 PHE A CA 1
ATOM 1154 C C . PHE A 1 147 ? -10.272 -1.266 9.215 1.00 95.44 147 PHE A C 1
ATOM 1156 O O . PHE A 1 147 ? -11.031 -0.299 9.303 1.00 95.44 147 PHE A O 1
ATOM 1163 N N . LEU A 1 148 ? -10.401 -2.189 8.254 1.00 93.56 148 LEU A N 1
ATOM 1164 C CA . LEU A 1 148 ? -11.443 -2.135 7.222 1.00 93.56 148 LEU A CA 1
ATOM 1165 C C . LEU A 1 148 ? -12.854 -2.318 7.796 1.00 93.56 148 LEU A C 1
ATOM 1167 O O . LEU A 1 148 ? -13.798 -1.712 7.287 1.00 93.56 148 LEU A O 1
ATOM 1171 N N . GLU A 1 149 ? -12.991 -3.153 8.827 1.00 94.19 149 GLU A N 1
ATOM 1172 C CA . GLU A 1 149 ? -14.248 -3.402 9.544 1.00 94.19 149 GLU A CA 1
ATOM 1173 C C . GLU A 1 149 ? -14.649 -2.203 10.430 1.00 94.19 149 GLU A C 1
ATOM 1175 O O . GLU A 1 149 ? -15.839 -1.946 10.603 1.00 94.19 149 GLU A O 1
ATOM 1180 N N . SER A 1 150 ? -13.679 -1.407 10.891 1.00 92.31 150 SER A N 1
ATOM 1181 C CA . SER A 1 150 ? -13.871 -0.209 11.728 1.00 92.31 150 SER A CA 1
ATOM 1182 C C . SER A 1 150 ? -14.039 1.100 10.940 1.00 92.31 150 SER A C 1
ATOM 1184 O O . SER A 1 150 ? -13.738 2.178 11.444 1.00 92.31 150 SER A O 1
ATOM 1186 N N . GLY A 1 151 ? -14.502 1.036 9.688 1.00 88.50 151 GLY A N 1
ATOM 1187 C CA . GLY A 1 151 ? -14.816 2.223 8.874 1.00 88.50 151 GLY A CA 1
ATOM 1188 C C . GLY A 1 151 ? -13.646 2.800 8.070 1.00 88.50 151 GLY A C 1
ATOM 1189 O O . GLY A 1 151 ? -13.869 3.619 7.179 1.00 88.50 151 GLY A O 1
ATOM 1190 N N . ALA A 1 152 ? -12.430 2.301 8.297 1.00 90.38 152 ALA A N 1
ATOM 1191 C CA . ALA A 1 152 ? -11.254 2.554 7.473 1.00 90.38 152 ALA A CA 1
ATOM 1192 C C . ALA A 1 152 ? -10.829 4.036 7.337 1.00 90.38 152 ALA A C 1
ATOM 1194 O O . ALA A 1 152 ? -10.358 4.470 6.280 1.00 90.38 152 ALA A O 1
ATOM 1195 N N . ASP A 1 153 ? -10.996 4.813 8.408 1.00 89.19 153 ASP A N 1
ATOM 1196 C CA . ASP A 1 153 ? -10.540 6.201 8.513 1.00 89.19 153 ASP A CA 1
ATOM 1197 C C . ASP A 1 153 ? -9.193 6.330 9.256 1.00 89.19 153 ASP A C 1
ATOM 1199 O O . ASP A 1 153 ? -8.618 5.350 9.733 1.00 89.19 153 ASP A O 1
ATOM 1203 N N . ARG A 1 154 ? -8.660 7.554 9.370 1.00 91.38 154 ARG A N 1
ATOM 1204 C CA . ARG A 1 154 ? -7.382 7.810 10.061 1.00 91.38 154 ARG A CA 1
ATOM 1205 C C . ARG A 1 154 ? -7.382 7.305 11.509 1.00 91.38 154 ARG A C 1
ATOM 1207 O O . ARG A 1 154 ? -6.371 6.777 11.962 1.00 91.38 154 ARG A O 1
ATOM 1214 N N . ASN A 1 155 ? -8.494 7.433 12.231 1.00 92.38 155 ASN A N 1
ATOM 1215 C CA . ASN A 1 155 ? -8.576 6.995 13.625 1.00 92.38 155 ASN A CA 1
ATOM 1216 C C . ASN A 1 155 ? -8.557 5.468 13.717 1.00 92.38 155 ASN A C 1
ATOM 1218 O O . ASN A 1 155 ? -7.820 4.912 14.531 1.00 92.38 155 ASN A O 1
ATOM 1222 N N . ALA A 1 156 ? -9.298 4.787 12.841 1.00 93.75 156 ALA A N 1
ATOM 1223 C CA . ALA A 1 156 ? -9.261 3.336 12.720 1.00 93.75 156 ALA A CA 1
ATOM 1224 C C . ALA A 1 156 ? -7.857 2.838 12.343 1.00 93.75 156 ALA A C 1
ATOM 1226 O O . ALA A 1 156 ? -7.417 1.803 12.845 1.00 93.75 156 ALA A O 1
ATOM 1227 N N . PHE A 1 157 ? -7.134 3.570 11.487 1.00 95.38 157 PHE A N 1
ATOM 1228 C CA . PHE A 1 157 ? -5.760 3.226 11.118 1.00 95.38 157 PHE A CA 1
ATOM 1229 C C . PHE A 1 157 ? -4.841 3.250 12.343 1.00 95.38 157 PHE A C 1
ATOM 1231 O O . PHE A 1 157 ? -4.161 2.264 12.625 1.00 95.38 157 PHE A O 1
ATOM 1238 N N . LEU A 1 158 ? -4.868 4.344 13.107 1.00 95.75 158 LEU A N 1
ATOM 1239 C CA . LEU A 1 158 ? -4.054 4.490 14.316 1.00 95.75 158 LEU A CA 1
ATOM 1240 C C . LEU A 1 158 ? -4.401 3.445 15.380 1.00 95.75 158 LEU A C 1
ATOM 1242 O O . LEU A 1 158 ? -3.508 2.941 16.057 1.00 95.75 158 LEU A O 1
ATOM 1246 N N . LEU A 1 159 ? -5.685 3.105 15.508 1.00 97.19 159 LEU A N 1
ATOM 1247 C CA . LEU A 1 159 ? -6.171 2.129 16.477 1.00 97.19 159 LEU A CA 1
ATOM 1248 C C . LEU A 1 159 ? -5.741 0.695 16.143 1.00 97.19 159 LEU A C 1
ATOM 1250 O O . LEU A 1 159 ? -5.357 -0.053 17.039 1.00 97.19 159 LEU A O 1
ATOM 1254 N N . HIS A 1 160 ? -5.847 0.291 14.875 1.00 97.69 160 HIS A N 1
ATOM 1255 C CA . HIS A 1 160 ? -5.682 -1.111 14.485 1.00 97.69 160 HIS A CA 1
ATOM 1256 C C . HIS A 1 160 ? -4.314 -1.433 13.883 1.00 97.69 160 HIS A C 1
ATOM 1258 O O . HIS A 1 160 ? -3.819 -2.543 14.081 1.00 97.69 160 HIS A O 1
ATOM 1264 N N . ILE A 1 161 ? -3.717 -0.499 13.141 1.00 97.12 161 ILE A N 1
ATOM 1265 C CA . ILE A 1 161 ? -2.464 -0.709 12.402 1.00 97.12 161 ILE A CA 1
ATOM 1266 C C . ILE A 1 161 ? -1.270 -0.199 13.206 1.00 97.12 161 ILE A C 1
ATOM 1268 O O . ILE A 1 161 ? -0.297 -0.927 13.395 1.00 97.12 161 ILE A O 1
ATOM 1272 N N . GLY A 1 162 ? -1.347 1.044 13.682 1.00 96.50 162 GLY A N 1
ATOM 1273 C CA . GLY A 1 162 ? -0.285 1.698 14.441 1.00 96.50 162 GLY A CA 1
ATOM 1274 C C . GLY A 1 162 ? -0.081 3.156 14.041 1.00 96.50 162 GLY A C 1
ATOM 1275 O O . GLY A 1 162 ? -0.795 3.692 13.192 1.00 96.50 162 GLY A O 1
ATOM 1276 N N . THR A 1 163 ? 0.903 3.806 14.667 1.00 97.25 163 THR A N 1
ATOM 1277 C CA . THR A 1 163 ? 1.201 5.216 14.382 1.00 97.25 163 THR A CA 1
ATOM 1278 C C . THR A 1 163 ? 1.739 5.389 12.968 1.00 97.25 163 THR A C 1
ATOM 1280 O O . THR A 1 163 ? 2.380 4.491 12.416 1.00 97.25 163 THR A O 1
ATOM 1283 N N . ILE A 1 164 ? 1.493 6.559 12.385 1.00 96.00 164 ILE A N 1
ATOM 1284 C CA . ILE A 1 164 ? 1.899 6.870 11.012 1.00 96.00 164 ILE A CA 1
ATOM 1285 C C . ILE A 1 164 ? 3.417 6.750 10.864 1.00 96.00 164 ILE A C 1
ATOM 1287 O O . ILE A 1 164 ? 3.887 6.055 9.970 1.00 96.00 164 ILE A O 1
ATOM 1291 N N . GLU A 1 165 ? 4.175 7.294 11.813 1.00 97.25 165 GLU A N 1
ATOM 1292 C CA . GLU A 1 165 ? 5.640 7.278 11.821 1.00 97.25 165 GLU A CA 1
ATOM 1293 C C . GLU A 1 165 ? 6.183 5.844 11.914 1.00 97.25 165 GLU A C 1
ATOM 1295 O O . GLU A 1 165 ? 7.131 5.456 11.222 1.00 97.25 165 GLU A O 1
ATOM 1300 N N . THR A 1 166 ? 5.552 5.018 12.754 1.00 97.62 166 THR A N 1
ATOM 1301 C CA . THR A 1 166 ? 5.948 3.617 12.928 1.00 97.62 166 THR A CA 1
ATOM 1302 C C . THR A 1 166 ? 5.700 2.823 11.653 1.00 97.62 166 THR A C 1
ATOM 1304 O O . THR A 1 166 ? 6.527 1.997 11.270 1.00 97.62 166 THR A O 1
ATOM 1307 N N . ILE A 1 167 ? 4.574 3.058 10.980 1.00 97.88 167 ILE A N 1
ATOM 1308 C CA . ILE A 1 167 ? 4.238 2.330 9.759 1.00 97.88 167 ILE A CA 1
ATOM 1309 C C . ILE A 1 167 ? 5.060 2.823 8.569 1.00 97.88 167 ILE A C 1
ATOM 1311 O O . ILE A 1 167 ? 5.598 1.991 7.843 1.00 97.88 167 ILE A O 1
ATOM 1315 N N . GLU A 1 168 ? 5.242 4.131 8.392 1.00 97.00 168 GLU A N 1
ATOM 1316 C CA . GLU A 1 168 ? 6.078 4.689 7.321 1.00 97.00 168 GLU A CA 1
ATOM 1317 C C . GLU A 1 168 ? 7.530 4.222 7.411 1.00 97.00 168 GLU A C 1
ATOM 1319 O O . GLU A 1 168 ? 8.093 3.786 6.405 1.00 97.00 168 GLU A O 1
ATOM 1324 N N . SER A 1 169 ? 8.120 4.225 8.613 1.00 97.38 169 SER A N 1
ATOM 1325 C CA . SER A 1 169 ? 9.506 3.772 8.818 1.00 97.38 169 SER A CA 1
ATOM 1326 C C . SER A 1 169 ? 9.732 2.300 8.450 1.00 97.38 169 SER A C 1
ATOM 1328 O O . SER A 1 169 ? 10.860 1.904 8.168 1.00 97.38 169 SER A O 1
ATOM 1330 N N . GLN A 1 170 ? 8.672 1.488 8.408 1.00 97.62 170 GLN A N 1
ATOM 1331 C CA . GLN A 1 170 ? 8.723 0.083 7.994 1.00 97.62 170 GLN A CA 1
ATOM 1332 C C . GLN A 1 170 ? 8.331 -0.107 6.526 1.00 97.62 170 GLN A C 1
ATOM 1334 O O . GLN A 1 170 ? 8.918 -0.927 5.816 1.00 97.62 170 GLN A O 1
ATOM 1339 N N . TRP A 1 171 ? 7.330 0.641 6.068 1.00 98.12 171 TRP A N 1
ATOM 1340 C CA . TRP A 1 171 ? 6.783 0.538 4.723 1.00 98.12 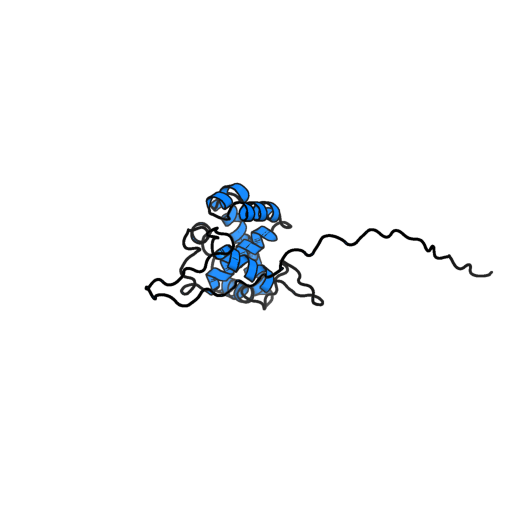171 TRP A CA 1
ATOM 1341 C C . TRP A 1 171 ? 7.718 1.130 3.666 1.00 98.12 171 TRP A C 1
ATOM 1343 O O . TRP A 1 171 ? 7.916 0.499 2.631 1.00 98.12 171 TRP A O 1
ATOM 1353 N N . ILE A 1 172 ? 8.351 2.280 3.916 1.00 96.94 172 ILE A N 1
ATOM 1354 C CA . ILE A 1 172 ? 9.243 2.914 2.932 1.00 96.94 172 ILE A CA 1
ATOM 1355 C C . ILE A 1 172 ? 10.440 2.006 2.583 1.00 96.94 172 ILE A C 1
ATOM 1357 O O . ILE A 1 172 ? 10.673 1.771 1.395 1.00 96.94 172 ILE A O 1
ATOM 1361 N N . PRO A 1 173 ? 11.172 1.408 3.547 1.00 97.19 173 PRO A N 1
ATOM 1362 C CA . PRO A 1 173 ? 12.213 0.432 3.218 1.00 97.19 173 PRO A CA 1
ATOM 1363 C C . PRO A 1 173 ? 11.675 -0.798 2.480 1.00 97.19 173 PRO A C 1
ATOM 1365 O O . PRO A 1 173 ? 12.336 -1.333 1.592 1.00 97.19 173 PRO A O 1
ATOM 1368 N N . TYR A 1 174 ? 10.464 -1.246 2.825 1.00 97.19 174 TYR A N 1
ATOM 1369 C CA . TYR A 1 174 ? 9.817 -2.354 2.129 1.00 97.19 174 TYR A CA 1
ATOM 1370 C C . TYR A 1 174 ? 9.511 -2.024 0.665 1.00 97.19 174 TYR A C 1
ATOM 1372 O O . TYR A 1 174 ? 9.757 -2.859 -0.203 1.00 97.19 174 TYR A O 1
ATOM 1380 N N . PHE A 1 175 ? 9.013 -0.817 0.389 1.00 97.25 175 PHE A N 1
ATOM 1381 C CA . PHE A 1 175 ? 8.804 -0.319 -0.966 1.00 97.25 175 PHE A CA 1
ATOM 1382 C C . PHE A 1 175 ? 10.111 -0.337 -1.761 1.00 97.25 175 PHE A C 1
ATOM 1384 O O . PHE A 1 175 ? 10.147 -0.914 -2.847 1.00 97.25 175 PHE A O 1
ATOM 1391 N N . TRP A 1 176 ? 11.195 0.204 -1.194 1.00 97.06 176 TRP A N 1
ATOM 1392 C CA . TRP A 1 176 ? 12.500 0.219 -1.860 1.00 97.06 176 TRP A CA 1
ATOM 1393 C C . TRP A 1 176 ? 13.033 -1.179 -2.154 1.00 97.06 176 TRP A C 1
ATOM 1395 O O . TRP A 1 176 ? 13.567 -1.405 -3.233 1.00 97.06 176 TRP A O 1
ATOM 1405 N N . LEU A 1 177 ? 12.817 -2.142 -1.255 1.00 96.12 177 LEU A N 1
ATOM 1406 C CA . LEU A 1 177 ? 13.167 -3.538 -1.518 1.00 96.12 177 LEU A CA 1
ATOM 1407 C C . LEU A 1 177 ? 12.456 -4.081 -2.771 1.00 96.12 177 LEU A C 1
ATOM 1409 O O . LEU A 1 177 ? 13.079 -4.782 -3.565 1.00 96.12 177 LEU A O 1
ATOM 1413 N N . GLN A 1 178 ? 11.173 -3.751 -2.967 1.00 95.94 178 GLN A N 1
ATOM 1414 C CA . GLN A 1 178 ? 10.442 -4.174 -4.168 1.00 95.94 178 GLN A CA 1
ATOM 1415 C C . GLN A 1 178 ? 10.917 -3.422 -5.419 1.00 95.94 178 GLN A C 1
ATOM 1417 O O . GLN A 1 178 ? 11.073 -4.032 -6.474 1.00 95.94 178 GLN A O 1
ATOM 1422 N N . ALA A 1 179 ? 11.161 -2.114 -5.303 1.00 95.62 179 ALA A N 1
ATOM 1423 C CA . ALA A 1 179 ? 11.607 -1.270 -6.408 1.00 95.62 179 ALA A CA 1
ATOM 1424 C C . ALA A 1 179 ? 12.982 -1.700 -6.945 1.00 95.62 179 ALA A C 1
ATOM 1426 O O . ALA A 1 179 ? 13.131 -1.923 -8.146 1.00 95.62 179 ALA A O 1
ATOM 1427 N N . THR A 1 180 ? 13.959 -1.906 -6.058 1.00 95.44 180 THR A N 1
ATOM 1428 C CA . THR A 1 180 ? 15.304 -2.363 -6.435 1.00 95.44 180 THR A CA 1
ATOM 1429 C C . THR A 1 180 ? 15.273 -3.765 -7.037 1.00 95.44 180 THR A C 1
ATOM 1431 O O . THR A 1 180 ? 15.865 -3.984 -8.087 1.00 95.44 180 THR A O 1
ATOM 1434 N N . SER A 1 181 ? 14.512 -4.697 -6.447 1.00 94.62 181 SER A N 1
ATOM 1435 C CA . SER A 1 181 ? 14.377 -6.052 -7.001 1.00 94.62 181 SER A CA 1
ATOM 1436 C C . SER A 1 181 ? 13.771 -6.047 -8.410 1.00 94.62 181 SER A C 1
ATOM 1438 O O . SER A 1 181 ? 14.197 -6.823 -9.267 1.00 94.62 181 SER A O 1
ATOM 1440 N N . ALA A 1 182 ? 12.808 -5.158 -8.673 1.00 93.44 182 ALA A N 1
ATOM 1441 C CA . ALA A 1 182 ? 12.246 -4.988 -10.007 1.00 93.44 182 ALA A CA 1
ATOM 1442 C C . ALA A 1 182 ? 13.273 -4.415 -10.997 1.00 93.44 182 ALA A C 1
ATOM 1444 O O . ALA A 1 182 ? 13.288 -4.837 -12.150 1.00 93.44 182 ALA A O 1
ATOM 1445 N N . ALA A 1 183 ? 14.122 -3.476 -10.565 1.00 92.00 183 ALA A N 1
ATOM 1446 C CA . ALA A 1 183 ? 15.160 -2.884 -11.410 1.00 92.00 183 ALA A CA 1
ATOM 1447 C C . ALA A 1 183 ? 16.262 -3.890 -11.772 1.00 92.00 183 ALA A C 1
ATOM 1449 O O . ALA A 1 183 ? 16.713 -3.919 -12.911 1.00 92.00 183 ALA A O 1
ATOM 1450 N N . GLU A 1 184 ? 16.642 -4.760 -10.835 1.00 91.81 184 GLU A N 1
ATOM 1451 C CA . GLU A 1 184 ? 17.634 -5.825 -11.049 1.00 91.81 184 GLU A CA 1
ATOM 1452 C C . GLU A 1 184 ? 17.132 -6.954 -11.962 1.00 91.81 184 GLU A C 1
ATOM 1454 O O . GLU A 1 184 ? 17.934 -7.683 -12.538 1.00 91.81 184 GLU A O 1
ATOM 1459 N N . SER A 1 185 ? 15.811 -7.112 -12.082 1.00 87.00 185 SER A N 1
ATOM 1460 C CA . SER A 1 185 ? 15.177 -8.172 -12.879 1.00 87.00 185 SER A CA 1
ATOM 1461 C C . SER A 1 185 ? 14.822 -7.739 -14.310 1.00 87.00 185 SER A C 1
ATOM 1463 O O . SER A 1 185 ? 14.145 -8.499 -15.007 1.00 87.00 185 SER A O 1
ATOM 1465 N N . ARG A 1 186 ? 15.197 -6.518 -14.718 1.00 77.12 186 ARG A N 1
ATOM 1466 C CA . ARG A 1 186 ? 14.955 -5.976 -16.065 1.00 77.12 186 ARG A CA 1
ATOM 1467 C C . ARG A 1 186 ? 15.908 -6.533 -17.117 1.00 77.12 186 ARG A C 1
ATOM 1469 O O . ARG A 1 186 ? 17.077 -6.820 -16.783 1.00 77.12 186 ARG A O 1
#